Protein AF-A0A950X206-F1 (afdb_monomer)

pLDDT: mean 72.84, std 19.43, range [38.38, 98.0]

Sequence (216 aa):
MTIARSFLVLGSICFLAGCQSAPQMVVVPSLRPSPPVAVTKSPKSNAPFGTVTDVRQSEAVKVYGLNRYVDPADPRMMHERHAVYRVEQQSSWVTRSRSRQGQVLLGPILGLHRPEYTPEPLPGETARELTEAKRGLQDSNKDLRAMRDSQEKLASNVQSLAEQTLDAQRKLTGAVAVLNERLKKLESQSMASPTPSVHTGAATRSDTDVLARSGE

Nearest PDB structures (foldseek):
  7muc-assembly1_AC  TM=6.427E-01  e=9.896E-01  Legionella pneumophila
  6x65-assembly1_BC  TM=6.564E-01  e=1.462E+00  Legionella pneumophila
  7muv-assembly1_BC  TM=3.040E-01  e=7.630E-01  Legionella pneumophila
  7muy-assembly1_JC  TM=3.059E-01  e=1.283E+00  Legionella pneumophila

Secondary structure (DSSP, 8-state):
-----SSSSTTSSS-----------------PPPPP-----------SS--HHHHEEPPEEEEEEEEEEE-SS-TT-EEEEEEEEEEEE--EE--S-SSS------SS--S---GGGSPPPPHHHHHHHHHHHHHHHHHHHHHHHHHHHHHHHHHHHHHHHHHHHHHHHHHHHHHHHHHHHHHHHHHHHHHTS-----------------------

Radius of gyration: 63.25 Å; Cα contacts (8 Å, |Δi|>4): 83; chains: 1; bounding box: 91×55×213 Å

Structure (mmCIF, N/CA/C/O backbone):
data_AF-A0A950X206-F1
#
_entry.id   AF-A0A950X206-F1
#
loop_
_atom_site.group_PDB
_atom_site.id
_atom_site.type_symbol
_atom_site.label_atom_id
_atom_site.label_alt_id
_atom_site.label_comp_id
_atom_site.label_asym_id
_atom_site.label_entity_id
_atom_site.label_seq_id
_atom_site.pdbx_PDB_ins_code
_atom_site.Cartn_x
_atom_site.Cartn_y
_atom_site.Cartn_z
_atom_site.occupancy
_atom_site.B_iso_or_equiv
_atom_site.auth_seq_id
_atom_site.auth_comp_id
_atom_site.auth_asym_id
_atom_site.auth_atom_id
_atom_site.pdbx_PDB_model_num
ATOM 1 N N . MET A 1 1 ? 25.261 -29.315 -132.236 1.00 46.59 1 MET A N 1
ATOM 2 C CA . MET A 1 1 ? 25.577 -29.921 -130.922 1.00 46.59 1 MET A CA 1
ATOM 3 C C . MET A 1 1 ? 25.828 -28.804 -129.921 1.00 46.59 1 MET A C 1
ATOM 5 O O . MET A 1 1 ? 26.860 -28.163 -130.024 1.00 46.59 1 MET A O 1
ATOM 9 N N . THR A 1 2 ? 24.855 -28.507 -129.052 1.00 42.34 2 THR A N 1
ATOM 10 C CA . THR A 1 2 ? 25.000 -27.952 -127.682 1.00 42.34 2 THR A CA 1
ATOM 11 C C . THR A 1 2 ? 23.597 -27.650 -127.143 1.00 42.34 2 THR A C 1
ATOM 13 O O . THR A 1 2 ? 23.076 -26.543 -127.215 1.00 42.34 2 THR A O 1
ATOM 16 N N . ILE A 1 3 ? 22.957 -28.708 -126.649 1.00 55.69 3 ILE A N 1
ATOM 17 C CA . ILE A 1 3 ? 21.813 -28.651 -125.738 1.00 55.69 3 ILE A CA 1
ATOM 18 C C . ILE A 1 3 ? 22.415 -28.356 -124.363 1.00 55.69 3 ILE A C 1
ATOM 20 O O . ILE A 1 3 ? 23.146 -29.211 -123.879 1.00 55.69 3 ILE A O 1
ATOM 24 N N . ALA A 1 4 ? 22.184 -27.172 -123.785 1.00 54.62 4 ALA A N 1
ATOM 25 C CA . ALA A 1 4 ? 22.243 -26.904 -122.332 1.00 54.62 4 ALA A CA 1
ATOM 26 C C . ALA A 1 4 ? 22.268 -25.391 -122.044 1.00 54.62 4 ALA A C 1
ATOM 28 O O . ALA A 1 4 ? 23.289 -24.845 -121.638 1.00 54.62 4 ALA A O 1
ATOM 29 N N . ARG A 1 5 ? 21.150 -24.680 -122.241 1.00 55.31 5 ARG A N 1
ATOM 30 C CA . ARG A 1 5 ? 21.009 -23.282 -121.777 1.00 55.31 5 ARG A CA 1
ATOM 31 C C . ARG A 1 5 ? 19.610 -22.948 -121.235 1.00 55.31 5 ARG A C 1
ATOM 33 O O . ARG A 1 5 ? 19.174 -21.809 -121.324 1.00 55.31 5 ARG A O 1
ATOM 40 N N . SER A 1 6 ? 18.914 -23.922 -120.639 1.00 52.62 6 SER A N 1
ATOM 41 C CA . SER A 1 6 ? 17.538 -23.720 -120.134 1.00 52.62 6 SER A CA 1
ATOM 42 C C . SER A 1 6 ? 17.272 -24.205 -118.702 1.00 52.62 6 SER A C 1
ATOM 44 O O . SER A 1 6 ? 16.116 -24.354 -118.335 1.00 52.62 6 SER A O 1
ATOM 46 N N . PHE A 1 7 ? 18.296 -24.407 -117.862 1.00 53.19 7 PHE A N 1
ATOM 47 C CA . PHE A 1 7 ? 18.101 -24.916 -116.487 1.00 53.19 7 PHE A CA 1
ATOM 48 C C . PHE A 1 7 ? 18.627 -24.023 -115.353 1.00 53.19 7 PHE A C 1
ATOM 50 O O . PHE A 1 7 ? 18.705 -24.469 -114.215 1.00 53.19 7 PHE A O 1
ATOM 57 N N . LEU A 1 8 ? 18.950 -22.752 -115.612 1.00 53.12 8 LEU A N 1
ATOM 58 C CA . LEU A 1 8 ? 19.606 -21.892 -114.614 1.00 53.12 8 LEU A CA 1
ATOM 59 C C . LEU A 1 8 ? 18.865 -20.572 -114.358 1.00 53.12 8 LEU A C 1
ATOM 61 O O . LEU A 1 8 ? 19.478 -19.51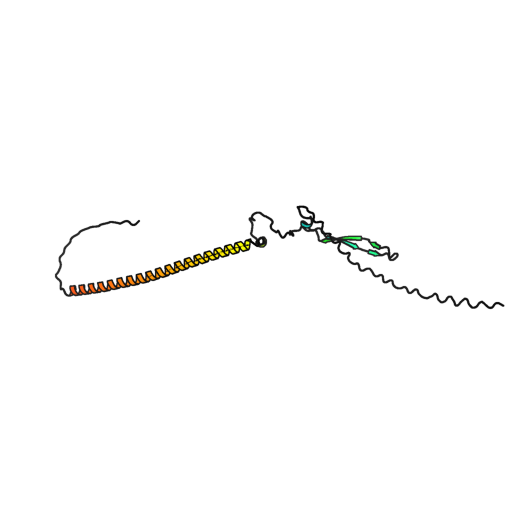7 -114.283 1.00 53.12 8 LEU A O 1
ATOM 65 N N . VAL A 1 9 ? 17.533 -20.618 -114.243 1.00 55.94 9 VAL A N 1
ATOM 66 C CA . VAL A 1 9 ? 16.740 -19.463 -113.759 1.00 55.94 9 VAL A CA 1
ATOM 67 C C . VAL A 1 9 ? 15.710 -19.854 -112.682 1.00 55.94 9 VAL A C 1
ATOM 69 O O . VAL A 1 9 ? 15.241 -19.001 -111.940 1.00 55.94 9 VAL A O 1
ATOM 72 N N . LEU A 1 10 ? 15.426 -21.146 -112.476 1.00 53.78 10 LEU A N 1
ATOM 73 C CA . LEU A 1 10 ? 14.392 -21.607 -111.535 1.00 53.78 10 LEU A CA 1
ATOM 74 C C . LEU A 1 10 ? 14.910 -21.982 -110.127 1.00 53.78 10 LEU A C 1
ATOM 76 O O . LEU A 1 10 ? 14.262 -22.740 -109.416 1.00 53.78 10 LEU A O 1
ATOM 80 N N . GLY A 1 11 ? 16.087 -21.485 -109.728 1.00 53.72 11 GLY A N 1
ATOM 81 C CA . GLY A 1 11 ? 16.700 -21.756 -108.414 1.00 53.72 11 GLY A CA 1
ATOM 82 C C . GLY A 1 11 ? 16.762 -20.555 -107.461 1.00 53.72 11 GLY A C 1
ATOM 83 O O . GLY A 1 11 ? 17.208 -20.702 -106.329 1.00 53.72 11 GLY A O 1
ATOM 84 N N . SER A 1 12 ? 16.332 -19.364 -107.893 1.00 55.12 12 SER A N 1
ATOM 85 C CA . SER A 1 12 ? 16.526 -18.102 -107.151 1.00 55.12 12 SER A CA 1
ATOM 86 C C . SER A 1 12 ? 15.213 -17.459 -106.680 1.00 55.12 12 SER A C 1
ATOM 88 O O . SER A 1 12 ? 15.099 -16.243 -106.594 1.00 55.12 12 SER A O 1
ATOM 90 N N . ILE A 1 13 ? 14.188 -18.270 -106.391 1.00 60.84 13 ILE A N 1
ATOM 91 C CA . ILE A 1 13 ? 12.874 -17.788 -105.908 1.00 60.84 13 ILE A CA 1
ATOM 92 C C . ILE A 1 13 ? 12.581 -18.236 -104.455 1.00 60.84 13 ILE A C 1
ATOM 94 O O . ILE A 1 13 ? 11.592 -17.824 -103.862 1.00 60.84 13 ILE A O 1
ATOM 98 N N . CYS A 1 14 ? 13.477 -18.983 -103.796 1.00 56.91 14 CYS A N 1
ATOM 99 C CA . CYS A 1 14 ? 13.230 -19.519 -102.443 1.00 56.91 14 CYS A CA 1
ATOM 100 C C . CYS A 1 14 ? 13.887 -18.761 -101.267 1.00 56.91 14 CYS A C 1
ATOM 102 O O . CYS A 1 14 ? 13.855 -19.269 -100.151 1.00 56.91 14 CYS A O 1
ATOM 104 N N . PHE A 1 15 ? 14.430 -17.551 -101.456 1.00 53.12 15 PHE A N 1
ATOM 105 C CA . PHE A 1 15 ? 15.052 -16.764 -100.366 1.00 53.12 15 PHE A CA 1
ATOM 106 C C . PHE A 1 15 ? 14.231 -15.553 -99.875 1.00 53.12 15 PHE A C 1
ATOM 108 O O . PHE A 1 15 ? 14.769 -14.669 -99.220 1.00 53.12 15 PHE A O 1
ATOM 115 N N . LEU A 1 16 ? 12.917 -15.515 -100.128 1.00 56.75 16 LEU A N 1
ATOM 116 C CA . LEU A 1 16 ? 12.009 -14.492 -99.573 1.00 56.75 16 LEU A CA 1
ATOM 117 C C . LEU A 1 16 ? 11.135 -15.024 -98.424 1.00 56.75 16 LEU A C 1
ATOM 119 O O . LEU A 1 16 ? 10.008 -14.576 -98.225 1.00 56.75 16 LEU A O 1
ATOM 123 N N . ALA A 1 17 ? 11.650 -15.979 -97.648 1.00 58.19 17 ALA A N 1
ATOM 124 C CA . ALA A 1 17 ? 11.023 -16.412 -96.406 1.00 58.19 17 ALA A CA 1
ATOM 125 C C . ALA A 1 17 ? 11.690 -15.721 -95.204 1.00 58.19 17 ALA A C 1
ATOM 127 O O . ALA A 1 17 ? 12.787 -16.088 -94.798 1.00 58.19 17 ALA A O 1
ATOM 128 N N . GLY A 1 18 ? 10.980 -14.756 -94.613 1.00 50.88 18 GLY A N 1
ATOM 129 C CA . GLY A 1 18 ? 11.049 -14.496 -93.173 1.00 50.88 18 GLY A CA 1
ATOM 130 C C . GLY A 1 18 ? 11.987 -13.389 -92.685 1.00 50.88 18 GLY A C 1
ATOM 131 O O . GLY A 1 18 ? 13.022 -13.667 -92.093 1.00 50.88 18 GLY A O 1
ATOM 132 N N . CYS A 1 19 ? 11.528 -12.138 -92.735 1.00 51.88 19 CYS A N 1
ATOM 133 C CA . CYS A 1 19 ? 11.812 -11.181 -91.659 1.00 51.88 19 CYS A CA 1
ATOM 134 C C . CYS A 1 19 ? 10.508 -10.883 -90.915 1.00 51.88 19 CYS A C 1
ATOM 136 O O . CYS A 1 19 ? 9.942 -9.796 -91.004 1.00 51.88 19 CYS A O 1
ATOM 138 N N . GLN A 1 20 ? 10.005 -11.882 -90.190 1.00 51.03 20 GLN A N 1
ATOM 139 C CA . GLN A 1 20 ? 9.029 -11.640 -89.137 1.00 51.03 20 GLN A CA 1
ATOM 140 C C . GLN A 1 20 ? 9.788 -10.969 -87.990 1.00 51.03 20 GLN A C 1
ATOM 142 O O . GLN A 1 20 ? 10.467 -11.630 -87.209 1.00 51.03 20 GLN A O 1
ATOM 147 N N . SER A 1 21 ? 9.729 -9.638 -87.945 1.00 53.81 21 SER A N 1
ATOM 148 C CA . SER A 1 21 ? 10.193 -8.855 -86.803 1.00 53.81 21 SER A CA 1
ATOM 149 C C . SER A 1 21 ? 9.329 -9.241 -85.605 1.00 53.81 21 SER A C 1
ATOM 151 O O . SER A 1 21 ? 8.195 -8.783 -85.459 1.00 53.81 21 SER A O 1
ATOM 153 N N . ALA A 1 22 ? 9.820 -10.179 -84.800 1.00 59.59 22 ALA A N 1
ATOM 154 C CA . ALA A 1 22 ? 9.223 -10.470 -83.513 1.00 59.59 22 ALA A CA 1
ATOM 155 C C . ALA A 1 22 ? 9.424 -9.222 -82.641 1.00 59.59 22 ALA A C 1
ATOM 157 O O . ALA A 1 22 ? 10.574 -8.809 -82.460 1.00 59.59 22 ALA A O 1
ATOM 158 N N . PRO A 1 23 ? 8.363 -8.603 -82.094 1.00 55.53 23 PRO A N 1
ATOM 159 C CA . PRO A 1 23 ? 8.553 -7.592 -81.072 1.00 55.53 23 PRO A CA 1
ATOM 160 C C . PRO A 1 23 ? 9.275 -8.279 -79.916 1.00 55.53 23 PRO A C 1
ATOM 162 O O . PRO A 1 23 ? 8.724 -9.176 -79.273 1.00 55.53 23 PRO A O 1
ATOM 165 N N . GLN A 1 24 ? 10.531 -7.898 -79.676 1.00 52.62 24 GLN A N 1
ATOM 166 C CA . GLN A 1 24 ? 11.185 -8.223 -78.421 1.00 52.62 24 GLN A CA 1
ATOM 167 C C . GLN A 1 24 ? 10.312 -7.607 -77.334 1.00 52.62 24 GLN A C 1
ATOM 169 O O . GLN A 1 24 ? 10.287 -6.393 -77.140 1.00 52.62 24 GLN A O 1
ATOM 174 N N . MET A 1 25 ? 9.546 -8.460 -76.659 1.00 48.84 25 MET A N 1
ATOM 175 C CA . MET A 1 25 ? 8.915 -8.125 -75.402 1.00 48.84 25 MET A CA 1
ATOM 176 C C . MET A 1 25 ? 10.069 -7.855 -74.437 1.00 48.84 25 MET A C 1
ATOM 178 O O . MET A 1 25 ? 10.623 -8.771 -73.832 1.00 48.84 25 MET A O 1
ATOM 182 N N . VAL A 1 26 ? 10.491 -6.592 -74.366 1.00 53.78 26 VAL A N 1
ATOM 183 C CA . VAL A 1 26 ? 11.376 -6.107 -73.317 1.00 53.78 26 VAL A CA 1
ATOM 184 C C . VAL A 1 26 ? 10.557 -6.225 -72.045 1.00 53.78 26 VAL A C 1
ATOM 186 O O . VAL A 1 26 ? 9.746 -5.364 -71.708 1.00 53.78 26 VAL A O 1
ATOM 189 N N . VAL A 1 27 ? 10.719 -7.361 -71.373 1.00 54.28 27 VAL A N 1
ATOM 190 C CA . VAL A 1 27 ? 10.295 -7.541 -69.995 1.00 54.28 27 VAL A CA 1
ATOM 191 C C . VAL A 1 27 ? 11.092 -6.514 -69.207 1.00 54.28 27 VAL A C 1
ATOM 193 O O . VAL A 1 27 ? 12.251 -6.744 -68.871 1.00 54.28 27 VAL A O 1
ATOM 196 N N . VAL A 1 28 ? 10.492 -5.346 -68.973 1.00 55.41 28 VAL A N 1
ATOM 197 C CA . VAL A 1 28 ? 11.001 -4.378 -68.006 1.00 55.41 28 VAL A CA 1
ATOM 198 C C . VAL A 1 28 ? 11.107 -5.157 -66.700 1.00 55.41 28 VAL A C 1
ATOM 200 O O . VAL A 1 28 ? 10.077 -5.634 -66.211 1.00 55.41 28 VAL A O 1
ATOM 203 N N . PRO A 1 29 ? 12.311 -5.367 -66.141 1.00 54.69 29 PRO A N 1
ATOM 204 C CA . PRO A 1 29 ? 12.422 -6.046 -64.870 1.00 54.69 29 PRO A CA 1
ATOM 205 C C . PRO A 1 29 ? 11.635 -5.205 -63.873 1.00 54.69 29 PRO A C 1
ATOM 207 O O . PRO A 1 29 ? 11.990 -4.053 -63.615 1.00 54.69 29 PRO A O 1
ATOM 210 N N . SER A 1 30 ? 10.541 -5.765 -63.352 1.00 50.72 30 SER A N 1
ATOM 211 C CA . SER A 1 30 ? 9.865 -5.212 -62.187 1.00 50.72 30 SER A CA 1
ATOM 212 C C . SER A 1 30 ? 10.954 -4.957 -61.152 1.00 50.72 30 SER A C 1
ATOM 214 O O . SER A 1 30 ? 11.668 -5.887 -60.761 1.00 50.72 30 SER A O 1
ATOM 216 N N . LEU A 1 31 ? 11.155 -3.681 -60.811 1.00 54.28 31 LEU A N 1
ATOM 217 C CA . LEU A 1 31 ? 12.097 -3.239 -59.796 1.00 54.28 31 LEU A CA 1
ATOM 218 C C . LEU A 1 31 ? 11.689 -3.924 -58.494 1.00 54.28 31 LEU A C 1
ATOM 220 O O . LEU A 1 31 ? 10.868 -3.404 -57.741 1.00 54.28 31 LEU A O 1
ATOM 224 N N . ARG A 1 32 ? 12.249 -5.110 -58.229 1.00 54.47 32 ARG A N 1
ATOM 225 C CA . ARG A 1 32 ? 12.238 -5.662 -56.882 1.00 54.47 32 ARG A CA 1
ATOM 226 C C . ARG A 1 32 ? 12.869 -4.585 -56.007 1.00 54.47 32 ARG A C 1
ATOM 228 O O . ARG A 1 32 ? 13.998 -4.180 -56.306 1.00 54.47 32 ARG A O 1
ATOM 235 N N . PRO A 1 33 ? 12.174 -4.113 -54.960 1.00 54.31 33 PRO A N 1
ATOM 236 C CA . PRO A 1 33 ? 12.823 -3.335 -53.924 1.00 54.31 33 PRO A CA 1
ATOM 237 C C . PRO A 1 33 ? 14.060 -4.125 -53.507 1.00 54.31 33 PRO A C 1
ATOM 239 O O . PRO A 1 33 ? 13.948 -5.328 -53.239 1.00 54.31 33 PRO A O 1
ATOM 242 N N . SER A 1 34 ? 15.238 -3.495 -53.518 1.00 51.50 34 SER A N 1
ATOM 243 C CA . SER A 1 34 ? 16.389 -4.139 -52.900 1.00 51.50 34 SER A CA 1
ATOM 244 C C . SER A 1 34 ? 15.974 -4.506 -51.471 1.00 51.50 34 SER A C 1
ATOM 246 O O . SER A 1 34 ? 15.249 -3.729 -50.829 1.00 51.50 34 SER A O 1
ATOM 248 N N . PRO A 1 35 ? 16.325 -5.711 -50.988 1.00 58.00 35 PRO A N 1
ATOM 249 C CA . PRO A 1 35 ? 16.047 -6.053 -49.605 1.00 58.00 35 PRO A CA 1
ATOM 250 C C . PRO A 1 35 ? 16.618 -4.924 -48.740 1.00 58.00 35 PRO A C 1
ATOM 252 O O . PRO A 1 35 ? 17.719 -4.447 -49.044 1.00 58.00 35 PRO A O 1
ATOM 255 N N . PRO A 1 36 ? 15.873 -4.439 -47.728 1.00 51.78 36 PRO A N 1
ATOM 256 C CA . PRO A 1 36 ? 16.392 -3.406 -46.850 1.00 51.78 36 PRO A CA 1
ATOM 257 C C . PRO A 1 36 ? 17.750 -3.892 -46.365 1.00 51.78 36 PRO A C 1
ATOM 259 O O . PRO A 1 36 ? 17.850 -5.018 -45.871 1.00 51.78 36 PRO A O 1
ATOM 262 N N . VAL A 1 37 ? 18.793 -3.082 -46.577 1.00 52.06 37 VAL A N 1
ATOM 263 C CA . VAL A 1 37 ? 20.092 -3.316 -45.953 1.00 52.06 37 VAL A CA 1
ATOM 264 C C . VAL A 1 37 ? 19.776 -3.447 -44.476 1.00 52.06 37 VAL A C 1
ATOM 266 O O . VAL A 1 37 ? 19.372 -2.479 -43.831 1.00 52.06 37 VAL A O 1
ATOM 269 N N . ALA A 1 38 ? 19.820 -4.683 -43.984 1.00 45.62 38 ALA A N 1
ATOM 270 C CA . ALA A 1 38 ? 19.578 -4.966 -42.595 1.00 45.62 38 ALA A CA 1
ATOM 271 C C . ALA A 1 38 ? 20.657 -4.185 -41.863 1.00 45.62 38 ALA A C 1
ATOM 273 O O . ALA A 1 38 ? 21.837 -4.509 -41.991 1.00 45.62 38 ALA A O 1
ATOM 274 N N . VAL A 1 39 ? 20.253 -3.119 -41.170 1.00 53.53 39 VAL A N 1
ATOM 275 C CA . VAL A 1 39 ? 21.103 -2.430 -40.210 1.00 53.53 39 VAL A CA 1
ATOM 276 C C . VAL A 1 39 ? 21.520 -3.520 -39.240 1.00 53.53 39 VAL A C 1
ATOM 278 O O . VAL A 1 39 ? 20.735 -3.974 -38.404 1.00 53.53 39 VAL A O 1
ATOM 281 N N . THR A 1 40 ? 22.721 -4.051 -39.460 1.00 43.66 40 THR A N 1
ATOM 282 C CA . THR A 1 40 ? 23.312 -5.072 -38.619 1.00 43.66 40 THR A CA 1
ATOM 283 C C . THR A 1 40 ? 23.296 -4.477 -37.234 1.00 43.66 40 THR A C 1
ATOM 285 O O . THR A 1 40 ? 23.903 -3.426 -37.019 1.00 43.66 40 THR A O 1
ATOM 288 N N . LYS A 1 41 ? 22.537 -5.107 -36.329 1.00 49.34 41 LYS A N 1
ATOM 289 C CA . LYS A 1 41 ? 22.566 -4.808 -34.900 1.00 49.34 41 LYS A CA 1
ATOM 290 C C . LYS A 1 41 ? 24.034 -4.620 -34.550 1.00 49.34 41 LYS A C 1
ATOM 292 O O . LYS A 1 41 ? 24.812 -5.560 -34.716 1.00 49.34 41 LYS A O 1
ATOM 297 N N . SER A 1 42 ? 24.403 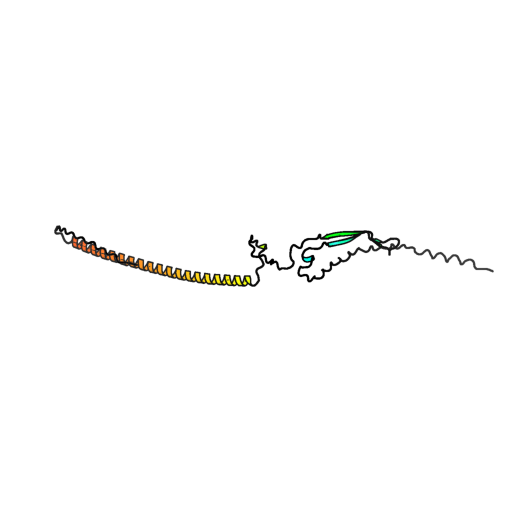-3.392 -34.196 1.00 53.12 42 SER A N 1
ATOM 298 C CA . SER A 1 42 ? 25.776 -3.051 -33.857 1.00 53.12 42 SER A CA 1
ATOM 299 C C . SER A 1 42 ? 26.294 -4.086 -32.859 1.00 53.12 42 SER A C 1
ATOM 301 O O . SER A 1 42 ? 25.511 -4.526 -32.003 1.00 53.12 42 SER A O 1
ATOM 303 N N . PRO A 1 43 ? 27.564 -4.516 -32.968 1.00 51.22 43 PRO A N 1
ATOM 304 C CA . PRO A 1 43 ? 28.133 -5.455 -32.014 1.00 51.22 43 PRO A CA 1
ATOM 305 C C . PRO A 1 43 ? 27.844 -4.930 -30.610 1.00 51.22 43 PRO A C 1
ATOM 307 O O . PRO A 1 43 ? 28.006 -3.735 -30.354 1.00 51.22 43 PRO A O 1
ATOM 310 N N . LYS A 1 44 ? 27.328 -5.804 -29.736 1.00 50.94 44 LYS A N 1
ATOM 311 C CA . LYS A 1 44 ? 27.084 -5.478 -28.329 1.00 50.94 44 LYS A CA 1
ATOM 312 C C . LYS A 1 44 ? 28.420 -5.028 -27.744 1.00 50.94 44 LYS A C 1
ATOM 314 O O . LYS A 1 44 ? 29.273 -5.852 -27.433 1.00 50.94 44 LYS A O 1
ATOM 319 N N . SER A 1 45 ? 28.623 -3.718 -27.701 1.00 50.34 45 SER A N 1
ATOM 320 C CA . SER A 1 45 ? 29.783 -3.107 -27.080 1.00 50.34 45 SER A CA 1
ATOM 321 C C . SER A 1 45 ? 29.685 -3.419 -25.595 1.00 50.34 45 SER A C 1
ATOM 323 O O . SER A 1 45 ? 28.724 -3.005 -24.951 1.00 50.34 45 SER A O 1
ATOM 325 N N . ASN A 1 46 ? 30.660 -4.151 -25.056 1.00 50.38 46 ASN A N 1
ATOM 326 C CA . ASN A 1 46 ? 30.816 -4.385 -23.617 1.00 50.38 46 ASN A CA 1
ATOM 327 C C . ASN A 1 46 ? 31.334 -3.116 -22.909 1.00 50.38 46 ASN A C 1
ATOM 329 O O . ASN A 1 46 ? 32.222 -3.185 -22.063 1.00 50.38 46 ASN A O 1
ATOM 333 N N . ALA A 1 47 ? 30.836 -1.943 -23.297 1.00 54.19 47 ALA A N 1
ATOM 334 C CA . ALA A 1 47 ? 31.089 -0.712 -22.577 1.00 54.19 47 ALA A CA 1
ATOM 335 C C . ALA A 1 47 ? 30.133 -0.654 -21.369 1.00 54.19 47 ALA A C 1
ATOM 337 O O . ALA A 1 47 ? 28.962 -1.013 -21.504 1.00 54.19 47 ALA A O 1
ATOM 338 N N . PRO A 1 48 ? 30.602 -0.212 -20.186 1.00 55.91 48 PRO A N 1
ATOM 339 C CA . PRO A 1 48 ? 29.761 -0.088 -18.989 1.00 55.91 48 PRO A CA 1
ATOM 340 C C . PRO A 1 48 ? 28.635 0.945 -19.161 1.00 55.91 48 PRO A C 1
ATOM 342 O O . PRO A 1 48 ? 27.645 0.926 -18.435 1.00 55.91 48 PRO A O 1
ATOM 345 N N . PHE A 1 49 ? 28.775 1.821 -20.154 1.00 54.47 49 PHE A N 1
ATOM 346 C CA . PHE A 1 49 ? 27.743 2.711 -20.659 1.00 54.47 49 PHE A CA 1
ATOM 347 C C . PHE A 1 49 ? 27.224 2.078 -21.949 1.00 54.47 49 PHE A C 1
ATOM 349 O O . PHE A 1 49 ? 28.036 1.717 -22.798 1.00 54.47 49 PHE A O 1
ATOM 356 N N . GLY A 1 50 ? 25.909 1.878 -22.061 1.00 60.69 50 GLY A N 1
ATOM 357 C CA . GLY A 1 50 ? 25.278 1.149 -23.165 1.00 60.69 50 GLY A CA 1
ATOM 358 C C . GLY A 1 50 ? 25.699 1.604 -24.568 1.00 60.69 50 GLY A C 1
ATOM 359 O O . GLY A 1 50 ? 26.425 2.575 -24.780 1.00 60.69 50 GLY A O 1
ATOM 360 N N . THR A 1 51 ? 25.229 0.881 -25.575 1.00 66.69 51 THR A N 1
ATOM 361 C CA . THR A 1 51 ? 25.515 1.245 -26.967 1.00 66.69 51 THR A CA 1
ATOM 362 C C . THR A 1 51 ? 24.947 2.632 -27.289 1.00 66.69 51 THR A C 1
ATOM 364 O O . THR A 1 51 ? 23.939 3.039 -26.721 1.00 66.69 51 THR A O 1
ATOM 367 N N . VAL A 1 52 ? 25.546 3.378 -28.226 1.00 69.38 52 VAL A N 1
ATOM 368 C CA . VAL A 1 52 ? 25.023 4.702 -28.647 1.00 69.38 52 VAL A CA 1
ATOM 369 C C . VAL A 1 52 ? 23.548 4.612 -29.086 1.00 69.38 52 VAL A C 1
ATOM 371 O O . VAL A 1 52 ? 22.775 5.547 -28.879 1.00 69.38 52 VAL A O 1
ATOM 374 N N . THR A 1 53 ? 23.139 3.447 -29.601 1.00 69.81 53 THR A N 1
ATOM 375 C CA . THR A 1 53 ? 21.754 3.101 -29.950 1.00 69.81 53 THR A CA 1
ATOM 376 C C . THR A 1 53 ? 20.788 3.022 -28.764 1.00 69.81 53 THR A C 1
ATOM 378 O O . THR A 1 53 ? 19.582 3.125 -28.976 1.00 69.81 53 THR A O 1
ATOM 381 N N . ASP A 1 54 ? 21.279 2.858 -27.533 1.00 70.50 54 ASP A N 1
ATOM 382 C CA . ASP A 1 54 ? 20.457 2.877 -26.315 1.00 70.50 54 ASP A CA 1
ATOM 383 C C . ASP A 1 54 ? 20.102 4.305 -25.883 1.00 70.50 54 ASP A C 1
ATOM 385 O O . ASP A 1 54 ? 19.079 4.514 -25.237 1.00 70.50 54 ASP A O 1
ATOM 389 N N . VAL A 1 55 ? 20.923 5.294 -26.254 1.00 76.44 55 VAL A N 1
ATOM 390 C CA . VAL A 1 55 ? 20.716 6.704 -25.890 1.00 76.44 55 VAL A CA 1
ATOM 391 C C . VAL A 1 55 ? 19.944 7.442 -26.986 1.00 76.44 55 VAL A C 1
ATOM 393 O O . VAL A 1 55 ? 19.038 8.230 -26.708 1.00 76.44 55 VAL A O 1
ATOM 396 N N . ARG A 1 56 ? 20.267 7.177 -28.256 1.00 84.06 56 ARG A N 1
ATOM 397 C CA . ARG A 1 56 ? 19.662 7.852 -29.409 1.00 84.06 56 ARG A CA 1
ATOM 398 C C . ARG A 1 56 ? 19.357 6.853 -30.516 1.00 84.06 56 ARG A C 1
ATOM 400 O O . ARG A 1 56 ? 20.210 6.066 -30.915 1.00 84.06 56 ARG A O 1
ATOM 407 N N . GLN A 1 57 ? 18.151 6.941 -31.066 1.00 84.25 57 GLN A N 1
ATOM 408 C CA . GLN A 1 57 ? 17.802 6.260 -32.305 1.00 84.25 57 GLN A CA 1
ATOM 409 C C . GLN A 1 57 ? 18.539 6.942 -33.459 1.00 84.25 57 GLN A C 1
ATOM 411 O O . GLN A 1 57 ? 18.400 8.153 -33.666 1.00 84.25 57 GLN A O 1
ATOM 416 N N . SER A 1 58 ? 19.346 6.172 -34.187 1.00 84.06 58 SER A N 1
ATOM 417 C CA . SER A 1 58 ? 20.030 6.649 -35.385 1.00 84.06 58 SER A CA 1
ATOM 418 C C . SER A 1 58 ? 19.025 6.989 -36.482 1.00 84.06 58 SER A C 1
ATOM 420 O O . SER A 1 58 ? 17.953 6.393 -36.570 1.00 84.06 58 SER A O 1
ATOM 422 N N . GLU A 1 59 ? 19.397 7.931 -37.337 1.00 88.19 59 GLU A N 1
ATOM 423 C CA . GLU A 1 59 ? 18.627 8.267 -38.527 1.00 88.19 59 GLU A CA 1
ATOM 424 C C . GLU A 1 59 ? 18.612 7.095 -39.519 1.00 88.19 59 GLU A C 1
ATOM 426 O O . GLU A 1 59 ? 19.641 6.453 -39.744 1.00 88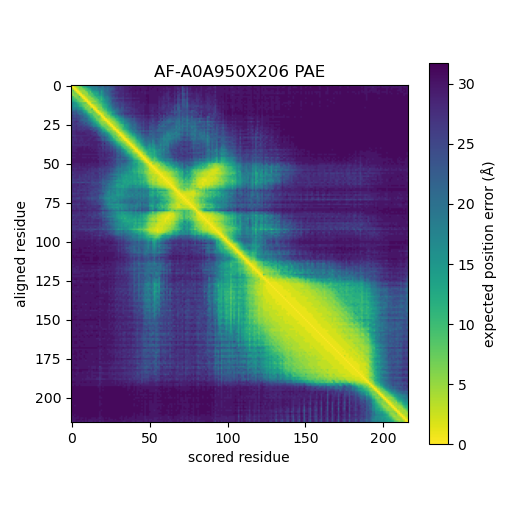.19 59 GLU A O 1
ATOM 431 N N . ALA A 1 60 ? 17.452 6.816 -40.117 1.00 88.00 60 ALA A N 1
ATOM 432 C CA . ALA A 1 60 ? 17.335 5.837 -41.193 1.00 88.00 60 ALA A CA 1
ATOM 433 C C . ALA A 1 60 ? 17.333 6.567 -42.541 1.00 88.00 60 ALA A C 1
ATOM 435 O O . ALA A 1 60 ? 16.335 7.186 -42.923 1.00 88.00 60 ALA A O 1
ATOM 436 N N . VAL A 1 61 ? 18.456 6.492 -43.258 1.00 90.50 61 VAL A N 1
ATOM 437 C CA . VAL A 1 61 ? 18.618 7.069 -44.599 1.00 90.50 61 VAL A CA 1
ATOM 438 C C . VAL A 1 61 ? 18.508 5.961 -45.636 1.00 90.50 61 VAL A C 1
ATOM 440 O O . VAL A 1 61 ? 19.245 4.975 -45.583 1.00 90.50 61 VAL A O 1
ATOM 443 N N . LYS A 1 62 ? 17.607 6.132 -46.604 1.00 90.19 62 LYS A N 1
ATOM 444 C CA . LYS A 1 62 ? 17.435 5.203 -47.720 1.00 90.19 62 LYS A CA 1
ATOM 445 C C . LYS A 1 62 ? 17.865 5.839 -49.030 1.00 90.19 62 LYS A C 1
ATOM 447 O O . LYS A 1 62 ? 17.610 7.015 -49.283 1.00 90.19 62 LYS A O 1
ATOM 452 N N . VAL A 1 63 ? 18.513 5.034 -49.865 1.00 88.25 63 VAL A N 1
ATOM 453 C CA . VAL A 1 63 ? 19.014 5.451 -51.174 1.00 88.25 63 VAL A CA 1
ATOM 454 C C . VAL A 1 63 ? 18.053 4.977 -52.253 1.00 88.25 63 VAL A C 1
ATOM 456 O O . VAL A 1 63 ? 17.777 3.784 -52.374 1.00 88.25 63 VAL A O 1
ATOM 459 N N . TYR A 1 64 ? 17.557 5.918 -53.044 1.00 84.19 64 TYR A N 1
ATOM 460 C CA . TYR A 1 64 ? 16.686 5.677 -54.183 1.00 84.19 64 TYR A CA 1
ATOM 461 C C . TYR A 1 64 ? 17.461 5.959 -55.470 1.00 84.19 64 TYR A C 1
ATOM 463 O O . TYR A 1 64 ? 17.791 7.105 -55.762 1.00 84.19 64 TYR A O 1
ATOM 471 N N . GLY A 1 65 ? 17.766 4.916 -56.243 1.00 82.25 65 GLY A N 1
ATOM 472 C CA . GLY A 1 65 ? 18.337 5.074 -57.581 1.00 82.25 65 GLY A CA 1
ATOM 473 C C . GLY A 1 65 ? 17.251 5.498 -58.566 1.00 82.25 65 GLY A C 1
ATOM 474 O O . GLY A 1 65 ? 16.332 4.725 -58.836 1.00 82.25 65 GLY A O 1
ATOM 475 N N . LEU A 1 66 ? 17.342 6.718 -59.092 1.00 79.12 66 LEU A N 1
ATOM 476 C CA . LEU A 1 66 ? 16.437 7.229 -60.117 1.00 79.12 66 LEU A CA 1
ATOM 477 C C . LEU A 1 66 ? 17.055 7.059 -61.505 1.00 79.12 66 LEU A C 1
ATOM 479 O O . LEU A 1 66 ? 18.266 7.195 -61.689 1.00 79.12 66 LEU A O 1
ATOM 483 N N . ASN A 1 67 ? 16.193 6.822 -62.495 1.00 72.62 67 ASN A N 1
ATOM 484 C CA . ASN A 1 67 ? 16.556 6.763 -63.911 1.00 72.62 67 ASN A CA 1
ATOM 485 C C . ASN A 1 67 ? 17.592 5.676 -64.234 1.00 72.62 67 ASN A C 1
ATOM 487 O O . ASN A 1 67 ? 18.637 5.963 -64.818 1.00 72.62 67 ASN A O 1
ATOM 491 N N . ARG A 1 68 ? 17.291 4.419 -63.874 1.00 74.50 68 ARG A N 1
ATOM 492 C CA . ARG A 1 68 ? 17.981 3.264 -64.466 1.00 74.50 68 ARG A CA 1
ATOM 493 C C . ARG A 1 68 ? 17.552 3.169 -65.923 1.00 74.50 68 ARG A C 1
ATOM 495 O O . ARG A 1 68 ? 16.408 2.821 -66.207 1.00 74.50 68 ARG A O 1
ATOM 502 N N . TYR A 1 69 ? 18.459 3.518 -66.819 1.00 79.44 69 TYR A N 1
ATOM 503 C CA . TYR A 1 69 ? 18.230 3.470 -68.252 1.00 79.44 69 TYR A CA 1
ATOM 504 C C . TYR A 1 69 ? 19.130 2.401 -68.858 1.00 79.44 69 TYR A C 1
ATOM 506 O O . TYR A 1 69 ? 20.347 2.447 -68.697 1.00 79.44 69 TYR A O 1
ATOM 514 N N . VAL A 1 70 ? 18.532 1.422 -69.528 1.00 80.56 70 VAL A N 1
ATOM 515 C CA . VAL A 1 70 ? 19.276 0.457 -70.342 1.00 80.56 70 VAL A CA 1
ATOM 516 C C . VAL A 1 70 ? 19.378 1.047 -71.737 1.00 80.56 70 VAL A C 1
ATOM 518 O O . VAL A 1 70 ? 18.366 1.495 -72.277 1.00 80.56 70 VAL A O 1
ATOM 521 N N . ASP A 1 71 ? 20.587 1.093 -72.289 1.00 85.25 71 ASP A N 1
ATOM 522 C CA . ASP A 1 71 ? 20.788 1.625 -73.630 1.00 85.25 71 ASP A CA 1
ATOM 523 C C . ASP A 1 71 ? 20.070 0.726 -74.660 1.00 85.25 71 ASP A C 1
ATOM 525 O O . ASP A 1 71 ? 20.326 -0.479 -74.701 1.00 85.25 71 ASP A O 1
ATOM 529 N N . PRO A 1 72 ? 19.156 1.257 -75.491 1.00 83.44 72 PRO A N 1
ATOM 530 C CA . PRO A 1 72 ? 18.513 0.485 -76.546 1.00 83.44 72 PRO A CA 1
ATOM 531 C C . PRO A 1 72 ? 19.501 0.015 -77.623 1.00 83.44 72 PRO A C 1
ATOM 533 O O . PRO A 1 72 ? 19.190 -0.944 -78.326 1.00 83.44 72 PRO A O 1
ATOM 536 N N . ALA A 1 73 ? 20.667 0.659 -77.764 1.00 88.25 73 ALA A N 1
ATOM 537 C CA . ALA A 1 73 ? 21.714 0.232 -78.691 1.00 88.25 73 ALA A CA 1
ATOM 538 C C . ALA A 1 73 ? 22.595 -0.896 -78.121 1.00 88.25 73 ALA A C 1
ATOM 540 O O . ALA A 1 73 ? 23.083 -1.728 -78.886 1.00 88.25 73 ALA A O 1
ATOM 541 N N . ASP A 1 74 ? 22.763 -0.961 -76.797 1.00 86.69 74 ASP A N 1
ATOM 542 C CA . ASP A 1 74 ? 23.470 -2.045 -76.109 1.00 86.69 74 ASP A CA 1
ATOM 543 C C . ASP A 1 74 ? 22.733 -2.458 -74.820 1.00 86.69 74 ASP A C 1
ATOM 545 O O . ASP A 1 74 ? 22.919 -1.845 -73.764 1.00 86.69 74 ASP A O 1
ATOM 549 N N . PRO A 1 75 ? 21.956 -3.559 -74.854 1.00 82.50 75 PRO A N 1
ATOM 550 C CA . PRO A 1 75 ? 21.220 -4.057 -73.692 1.00 82.50 75 PRO A CA 1
ATOM 551 C C . PRO A 1 75 ? 22.104 -4.470 -72.507 1.00 82.50 75 PRO A C 1
ATOM 553 O O . PRO A 1 75 ? 21.590 -4.736 -71.419 1.00 82.50 75 PRO A O 1
ATOM 556 N N . ARG A 1 76 ? 23.424 -4.585 -72.707 1.00 83.81 76 ARG A N 1
ATOM 557 C CA . ARG A 1 76 ? 24.393 -4.906 -71.651 1.00 83.81 76 ARG A CA 1
ATOM 558 C C . ARG A 1 76 ? 24.891 -3.659 -70.926 1.00 83.81 76 ARG A C 1
ATOM 560 O O . ARG A 1 76 ? 25.477 -3.789 -69.852 1.00 83.81 76 ARG A O 1
ATOM 567 N N . MET A 1 77 ? 24.642 -2.472 -71.477 1.00 76.25 77 MET A N 1
ATOM 568 C CA . MET A 1 77 ? 25.032 -1.199 -70.893 1.00 76.25 77 MET A CA 1
ATOM 569 C C . MET A 1 77 ? 23.861 -0.582 -70.120 1.00 76.25 77 MET A C 1
ATOM 571 O O . MET A 1 77 ? 22.816 -0.235 -70.675 1.00 76.25 77 MET A O 1
ATOM 575 N N . MET A 1 78 ? 24.045 -0.427 -68.808 1.00 78.69 78 MET A N 1
ATOM 576 C CA . MET A 1 78 ? 23.088 0.234 -67.924 1.00 78.69 78 MET A CA 1
ATOM 577 C C . MET A 1 78 ? 23.660 1.560 -67.434 1.00 78.69 78 MET A C 1
ATOM 579 O O . MET A 1 78 ? 24.721 1.606 -66.820 1.00 78.69 78 MET A O 1
ATOM 583 N N . HIS A 1 79 ? 22.917 2.633 -67.669 1.00 79.62 79 HIS A N 1
ATOM 584 C CA . HIS A 1 79 ? 23.200 3.957 -67.149 1.00 79.62 79 HIS A CA 1
ATOM 585 C C . HIS A 1 79 ? 22.390 4.168 -65.869 1.00 79.62 79 HIS A C 1
ATOM 587 O O . HIS A 1 79 ? 21.157 4.197 -65.888 1.00 79.62 79 HIS A O 1
ATOM 593 N N . GLU A 1 80 ? 23.080 4.335 -64.748 1.00 73.56 80 GLU A N 1
ATOM 594 C CA . GLU A 1 80 ? 22.490 4.746 -63.477 1.00 73.56 80 GLU A CA 1
ATOM 595 C C . GLU A 1 80 ? 22.890 6.193 -63.207 1.00 73.56 80 GLU A C 1
ATOM 597 O O . GLU A 1 80 ? 24.061 6.496 -62.996 1.00 73.56 80 GLU A O 1
ATOM 602 N N . ARG A 1 81 ? 21.930 7.121 -63.327 1.00 65.62 81 ARG A N 1
ATOM 603 C CA . ARG A 1 81 ? 22.288 8.545 -63.377 1.00 65.62 81 ARG A CA 1
ATOM 604 C C . ARG A 1 81 ? 22.216 9.265 -62.037 1.00 65.62 81 ARG A C 1
ATOM 606 O O . ARG A 1 81 ? 23.005 10.183 -61.869 1.00 65.62 81 ARG A O 1
ATOM 613 N N . HIS A 1 82 ? 21.349 8.903 -61.085 1.00 74.06 82 HIS A N 1
ATOM 614 C CA . HIS A 1 82 ? 21.271 9.665 -59.827 1.00 74.06 82 HIS A CA 1
ATOM 615 C C . HIS A 1 82 ? 20.809 8.821 -58.632 1.00 74.06 82 HIS A C 1
ATOM 617 O O . HIS A 1 82 ? 19.761 8.178 -58.685 1.00 74.06 82 HIS A O 1
ATOM 623 N N . ALA A 1 83 ? 21.558 8.883 -57.530 1.00 82.69 83 ALA A N 1
ATOM 624 C CA . ALA A 1 83 ? 21.139 8.376 -56.228 1.00 82.69 83 ALA A CA 1
ATOM 625 C C . ALA A 1 83 ? 20.525 9.519 -55.405 1.00 82.69 83 ALA A C 1
ATOM 627 O O . ALA A 1 83 ? 21.166 10.545 -55.186 1.00 82.69 83 ALA A O 1
ATOM 628 N N . VAL A 1 84 ? 19.286 9.347 -54.945 1.00 85.56 84 VAL A N 1
ATOM 629 C CA . VAL A 1 84 ? 18.614 10.274 -54.028 1.00 85.56 84 VAL A CA 1
ATOM 630 C C . VAL A 1 84 ? 18.619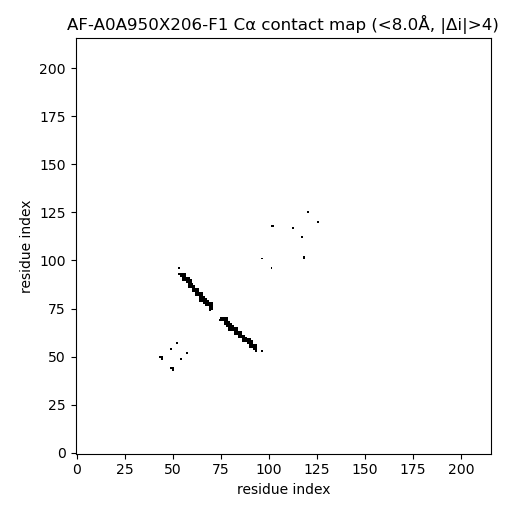 9.675 -52.632 1.00 85.56 84 VAL A C 1
ATOM 632 O O . VAL A 1 84 ? 18.030 8.621 -52.391 1.00 85.56 84 VAL A O 1
ATOM 635 N N . TYR A 1 85 ? 19.268 10.364 -51.701 1.00 87.69 85 TYR A N 1
ATOM 636 C CA . TYR A 1 85 ? 19.247 10.022 -50.285 1.00 87.69 85 TYR A CA 1
ATOM 637 C C . TYR A 1 85 ? 18.011 10.655 -49.651 1.00 87.69 85 TYR A C 1
ATOM 639 O O . TYR A 1 85 ? 17.850 11.874 -49.683 1.00 87.69 85 TYR A O 1
ATOM 647 N N . ARG A 1 86 ? 17.123 9.836 -49.085 1.00 90.50 86 ARG A N 1
ATOM 648 C CA . ARG A 1 86 ? 15.951 10.307 -48.344 1.00 90.50 86 ARG A CA 1
ATOM 649 C C . ARG A 1 86 ? 16.001 9.797 -46.916 1.00 90.50 86 ARG A C 1
ATOM 651 O O . ARG A 1 86 ? 16.164 8.604 -46.673 1.00 90.50 86 ARG A O 1
ATOM 658 N N . VAL A 1 87 ? 15.787 10.716 -45.990 1.00 90.44 87 VAL A N 1
ATOM 659 C CA . VAL A 1 87 ? 15.590 10.419 -44.575 1.00 90.44 87 VAL A CA 1
ATOM 660 C C . VAL A 1 87 ? 14.187 9.847 -44.391 1.00 90.44 87 VAL A C 1
ATOM 662 O O . VAL A 1 87 ? 13.200 10.541 -44.638 1.00 90.44 87 VAL A O 1
ATOM 665 N N . GLU A 1 88 ? 14.082 8.575 -44.011 1.00 89.56 88 GLU A N 1
ATOM 666 C CA . GLU A 1 88 ? 12.793 7.926 -43.725 1.00 89.56 88 GLU A CA 1
ATOM 667 C C . GLU A 1 88 ? 12.408 8.063 -42.254 1.00 89.56 88 GLU A C 1
ATOM 669 O O . GLU A 1 88 ? 11.234 8.236 -41.934 1.00 89.56 88 GLU A O 1
ATOM 674 N N . GLN A 1 89 ? 13.400 8.035 -41.365 1.00 86.94 89 GLN A N 1
ATOM 675 C CA . GLN A 1 89 ? 13.203 8.203 -39.933 1.00 86.94 89 GLN A CA 1
ATOM 676 C C . GLN A 1 89 ? 14.237 9.181 -39.390 1.00 86.94 89 GLN A C 1
ATOM 678 O O . GLN A 1 89 ? 15.438 8.931 -39.484 1.00 86.94 89 GLN A O 1
ATOM 683 N N . GLN A 1 90 ? 13.761 10.283 -38.809 1.00 87.19 90 GLN A N 1
ATOM 684 C CA . GLN A 1 90 ? 14.620 11.244 -38.127 1.00 87.19 90 GLN A CA 1
ATOM 685 C C . GLN A 1 90 ? 15.190 10.644 -36.844 1.00 87.19 90 GLN A C 1
ATOM 687 O O . GLN A 1 90 ? 14.543 9.850 -36.157 1.00 87.19 90 GLN A O 1
ATOM 692 N N . SER A 1 91 ? 16.400 11.066 -36.495 1.00 87.62 91 SER A N 1
ATOM 693 C CA . SER A 1 91 ? 17.000 10.676 -35.227 1.00 87.62 91 SER A CA 1
ATOM 694 C C . SER A 1 91 ? 16.187 11.218 -34.049 1.00 87.62 91 SER A C 1
ATOM 696 O O . SER A 1 91 ? 15.811 12.392 -34.054 1.00 87.62 91 SER A O 1
ATOM 698 N N . SER A 1 92 ? 15.990 10.409 -33.013 1.00 83.94 92 SER A N 1
ATOM 699 C CA . SER A 1 92 ? 15.295 10.827 -31.793 1.00 83.94 92 SER A CA 1
ATOM 700 C C . SER A 1 92 ? 15.995 10.286 -30.551 1.00 83.94 92 SER A C 1
ATOM 702 O O . SER A 1 92 ? 16.651 9.244 -30.597 1.00 83.94 92 SER A O 1
ATOM 704 N N . TRP A 1 93 ? 15.897 11.009 -29.437 1.00 84.88 93 TRP A N 1
ATOM 705 C CA . TRP A 1 93 ? 16.398 10.524 -28.152 1.00 84.88 93 TRP A CA 1
ATOM 706 C C . TRP A 1 93 ? 15.499 9.404 -27.629 1.00 84.88 93 TRP A C 1
ATOM 708 O O . TRP A 1 93 ? 14.272 9.519 -27.651 1.00 84.88 93 TRP A O 1
ATOM 718 N N . VAL A 1 94 ? 16.106 8.321 -27.142 1.00 78.44 94 VAL A N 1
ATOM 719 C CA . VAL A 1 94 ? 15.372 7.224 -26.509 1.00 78.44 94 VAL A CA 1
ATOM 720 C C . VAL A 1 94 ? 14.935 7.698 -25.122 1.00 78.44 94 VAL A C 1
ATOM 722 O O . VAL A 1 94 ? 15.718 7.724 -24.181 1.00 78.44 94 VAL A O 1
ATOM 725 N N . THR A 1 95 ? 13.671 8.096 -24.983 1.00 75.12 95 THR A N 1
ATOM 726 C CA . THR A 1 95 ? 13.110 8.588 -23.708 1.00 75.12 95 THR A CA 1
ATOM 727 C C . THR A 1 95 ? 12.706 7.473 -22.747 1.00 75.12 95 THR A C 1
ATOM 729 O O . THR A 1 95 ? 12.393 7.736 -21.590 1.00 75.12 95 THR A O 1
ATOM 732 N N . ARG A 1 96 ? 12.694 6.219 -23.210 1.00 67.31 96 ARG A N 1
ATOM 733 C CA . ARG A 1 96 ? 12.312 5.049 -22.415 1.00 67.31 96 ARG A CA 1
ATOM 734 C C . ARG A 1 96 ? 13.443 4.033 -22.439 1.00 67.31 96 ARG A C 1
ATOM 736 O O . ARG A 1 96 ? 13.692 3.426 -23.478 1.00 67.31 96 ARG A O 1
ATOM 743 N N . SER A 1 97 ? 14.105 3.835 -21.298 1.00 62.78 97 SE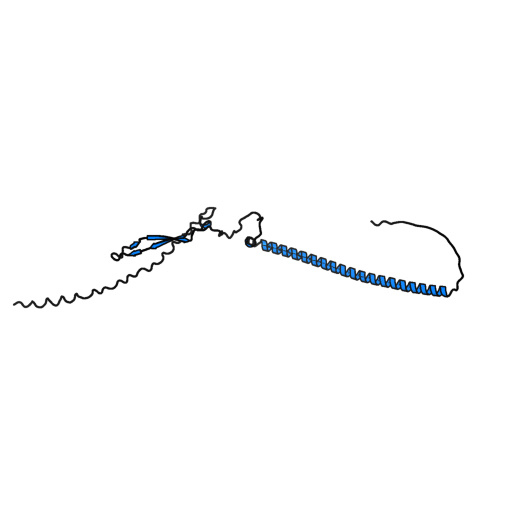R A N 1
ATOM 744 C CA . SER A 1 97 ? 15.063 2.737 -21.147 1.00 62.78 97 SER A CA 1
ATOM 745 C C . SER A 1 97 ? 14.355 1.407 -21.409 1.00 62.78 97 SER A C 1
ATOM 747 O O . SER A 1 97 ? 13.260 1.157 -20.906 1.00 62.78 97 SER A O 1
ATOM 749 N N . ARG A 1 98 ? 14.981 0.536 -22.207 1.00 58.75 98 ARG A N 1
ATOM 750 C CA . ARG A 1 98 ? 14.487 -0.826 -22.451 1.00 58.75 98 ARG A CA 1
ATOM 751 C C . ARG A 1 98 ? 14.654 -1.721 -21.223 1.00 58.75 98 ARG A C 1
ATOM 753 O O . ARG A 1 98 ? 14.010 -2.771 -21.150 1.00 58.75 98 ARG A O 1
ATOM 760 N N . SER A 1 99 ? 15.499 -1.337 -20.263 1.00 57.75 99 SER A N 1
ATOM 761 C CA . SER A 1 99 ? 15.532 -2.044 -18.993 1.00 57.75 99 SER A CA 1
ATOM 762 C C . SER A 1 99 ? 14.204 -1.782 -18.280 1.00 57.75 99 SER A C 1
ATOM 764 O O . SER A 1 99 ? 13.864 -0.656 -17.938 1.00 57.75 99 SER A O 1
ATOM 766 N N . ARG A 1 100 ? 13.454 -2.853 -17.996 1.00 52.81 100 ARG A N 1
ATOM 767 C CA . ARG A 1 100 ? 12.329 -2.850 -17.039 1.00 52.81 100 ARG A CA 1
ATOM 768 C C . ARG A 1 100 ? 12.752 -2.445 -15.616 1.00 52.81 100 ARG A C 1
ATOM 770 O O . ARG A 1 100 ? 11.966 -2.526 -14.685 1.00 52.81 100 ARG A O 1
ATOM 777 N N . GLN A 1 101 ? 13.995 -2.014 -15.439 1.00 51.62 101 GLN A N 1
ATOM 778 C CA . GLN A 1 101 ? 14.524 -1.430 -14.226 1.00 51.62 101 GLN A CA 1
ATOM 779 C C . GLN A 1 101 ? 14.204 0.066 -14.272 1.00 51.62 101 GLN A C 1
ATOM 781 O O . GLN A 1 101 ? 15.085 0.910 -14.385 1.00 51.62 101 GLN A O 1
ATOM 786 N N . GLY A 1 102 ? 12.910 0.387 -14.180 1.00 51.56 102 GLY A N 1
ATOM 787 C CA . GLY A 1 102 ? 12.420 1.738 -13.893 1.00 51.56 102 GLY A CA 1
ATOM 788 C C . GLY A 1 102 ? 12.771 2.209 -12.478 1.00 51.56 102 GLY A C 1
ATOM 789 O O . GLY A 1 102 ? 12.270 3.231 -12.028 1.00 51.56 102 GLY A O 1
ATOM 790 N N . GLN A 1 103 ? 13.630 1.481 -11.766 1.00 54.31 103 GLN A N 1
ATOM 791 C CA . GLN A 1 103 ? 14.168 1.897 -10.489 1.00 54.31 103 GLN A CA 1
ATOM 792 C C . GLN A 1 103 ? 15.407 2.746 -10.753 1.00 54.31 103 GLN A C 1
ATOM 794 O O . GLN A 1 103 ? 16.547 2.333 -10.548 1.00 54.31 103 GLN A O 1
ATOM 799 N N . VAL A 1 104 ? 15.177 3.969 -11.233 1.00 57.28 104 VAL A N 1
ATOM 800 C CA . VAL A 1 104 ? 16.126 5.026 -10.910 1.00 57.28 104 VAL A CA 1
ATOM 801 C C . VAL A 1 104 ? 16.088 5.098 -9.387 1.00 57.28 104 VAL A C 1
ATOM 803 O O . VAL A 1 104 ? 15.046 5.421 -8.819 1.00 57.28 104 VAL A O 1
ATOM 806 N N . LEU A 1 105 ? 17.190 4.725 -8.731 1.00 57.62 105 LEU A N 1
ATOM 807 C CA . LEU A 1 105 ? 17.427 4.954 -7.305 1.00 57.62 105 LEU A CA 1
ATOM 808 C C . LEU A 1 105 ? 17.539 6.467 -7.079 1.00 57.62 105 LEU A C 1
ATOM 810 O O . LEU A 1 105 ? 18.593 6.998 -6.739 1.00 57.62 105 LEU A O 1
ATOM 814 N N . LEU A 1 106 ? 16.456 7.191 -7.341 1.00 59.28 106 LEU A N 1
ATOM 815 C CA . LEU A 1 106 ? 16.253 8.484 -6.736 1.00 59.28 106 LEU A CA 1
ATOM 816 C C . LEU A 1 106 ? 16.179 8.182 -5.241 1.00 59.28 106 LEU A C 1
ATOM 818 O O . LEU A 1 106 ? 15.460 7.270 -4.821 1.00 59.28 106 LEU A O 1
ATOM 822 N N . GLY A 1 107 ? 16.958 8.910 -4.442 1.00 61.59 107 GLY A N 1
ATOM 823 C CA . GLY A 1 107 ? 16.739 8.943 -2.999 1.00 61.59 107 GLY A CA 1
ATOM 824 C C . GLY A 1 107 ? 15.267 9.254 -2.685 1.00 61.59 107 GLY A C 1
ATOM 825 O O . GLY A 1 107 ? 14.512 9.586 -3.602 1.00 61.59 107 GLY A O 1
ATOM 826 N N . PRO A 1 108 ? 14.837 9.143 -1.416 1.00 62.03 108 PRO A N 1
ATOM 827 C CA . PRO A 1 108 ? 13.434 9.296 -1.034 1.00 62.03 108 PRO A CA 1
ATOM 828 C C . PRO A 1 108 ? 12.794 10.474 -1.773 1.00 62.03 108 PRO A C 1
ATOM 830 O O . PRO A 1 108 ? 13.242 11.614 -1.638 1.00 62.03 108 PRO A O 1
ATOM 833 N N . ILE A 1 109 ? 11.824 10.172 -2.643 1.00 57.59 109 ILE A N 1
ATOM 834 C CA . ILE A 1 109 ? 11.235 11.160 -3.546 1.00 57.59 109 ILE A CA 1
ATOM 835 C C . ILE A 1 109 ? 10.377 12.082 -2.683 1.00 57.59 109 ILE A C 1
ATOM 837 O O . ILE A 1 109 ? 9.218 11.799 -2.398 1.00 57.59 109 ILE A O 1
ATOM 841 N N . LEU A 1 110 ? 10.964 13.189 -2.234 1.00 55.09 110 LEU A N 1
ATOM 842 C CA . LEU A 1 110 ? 10.252 14.283 -1.586 1.00 55.09 110 LEU A CA 1
ATOM 843 C C . LEU A 1 110 ? 9.520 15.081 -2.682 1.00 55.09 110 LEU A C 1
ATOM 845 O O . LEU A 1 110 ? 10.010 16.106 -3.146 1.00 55.09 110 LEU A O 1
ATOM 849 N N . GLY A 1 111 ? 8.383 14.582 -3.175 1.00 58.34 111 GLY A N 1
ATOM 850 C CA . GLY A 1 111 ? 7.604 15.238 -4.233 1.00 58.34 111 GLY A CA 1
ATOM 851 C C . GLY A 1 111 ? 6.181 14.693 -4.378 1.00 58.34 111 GLY A C 1
ATOM 852 O O . GLY A 1 111 ? 5.848 13.675 -3.778 1.00 58.34 111 GLY A O 1
ATOM 853 N N . LEU A 1 112 ? 5.332 15.383 -5.163 1.00 56.62 112 LEU A N 1
ATOM 854 C CA . LEU A 1 112 ? 3.938 14.980 -5.421 1.00 56.62 112 LEU A CA 1
ATOM 855 C C . LEU A 1 112 ? 3.883 13.516 -5.887 1.00 56.62 112 LEU A C 1
ATOM 857 O O . LEU A 1 112 ? 4.263 13.209 -7.019 1.00 56.62 112 LEU A O 1
ATOM 861 N N . HIS A 1 113 ? 3.371 12.640 -5.021 1.00 57.06 113 HIS A N 1
ATOM 862 C CA . HIS A 1 113 ? 3.100 11.240 -5.324 1.00 57.06 113 HIS A CA 1
ATOM 863 C C . HIS A 1 113 ? 2.066 11.148 -6.447 1.00 57.06 113 HIS A C 1
ATOM 865 O O . HIS A 1 113 ? 0.860 11.258 -6.234 1.00 57.06 113 HIS A O 1
ATOM 871 N N . ARG A 1 114 ? 2.558 10.970 -7.668 1.00 66.38 114 ARG A N 1
ATOM 872 C CA . ARG A 1 114 ? 1.753 10.617 -8.830 1.00 66.38 114 ARG A CA 1
ATOM 873 C C . ARG A 1 114 ? 1.720 9.089 -8.936 1.00 66.38 114 ARG A C 1
ATOM 875 O O . ARG A 1 114 ? 2.800 8.488 -8.938 1.00 66.38 114 ARG A O 1
ATOM 882 N N . PRO A 1 115 ? 0.534 8.454 -8.994 1.00 64.56 115 PRO A N 1
ATOM 883 C CA . PRO A 1 115 ? 0.413 6.997 -8.947 1.00 64.56 115 PRO A CA 1
ATOM 884 C C . PRO A 1 115 ? 1.130 6.310 -10.115 1.00 64.56 115 PRO A C 1
ATOM 886 O O . PRO A 1 115 ? 1.542 5.161 -9.979 1.00 64.56 115 PRO A O 1
ATOM 889 N N . GLU A 1 116 ? 1.357 7.021 -11.222 1.00 67.88 116 GLU A N 1
ATOM 890 C CA . GLU A 1 116 ? 2.034 6.515 -12.418 1.00 67.88 116 GLU A CA 1
ATOM 891 C C . GLU A 1 116 ? 3.540 6.268 -12.224 1.00 67.88 116 GLU A C 1
ATOM 893 O O . GLU A 1 116 ? 4.140 5.550 -13.021 1.00 67.88 116 GLU A O 1
ATOM 898 N N . TYR A 1 117 ? 4.155 6.851 -11.187 1.00 61.88 117 TYR A N 1
ATOM 899 C CA . TYR A 1 117 ? 5.574 6.652 -10.856 1.00 61.88 117 TYR A CA 1
ATOM 900 C C . TYR A 1 117 ? 5.783 5.736 -9.649 1.00 61.88 117 TYR A C 1
ATOM 902 O O . TYR A 1 117 ? 6.912 5.591 -9.180 1.00 61.88 117 TYR A O 1
ATOM 910 N N . THR A 1 118 ? 4.716 5.124 -9.133 1.00 69.69 118 THR A N 1
ATOM 911 C CA . THR A 1 118 ? 4.847 4.137 -8.060 1.00 69.69 118 THR A CA 1
ATOM 912 C C . THR A 1 118 ? 5.530 2.901 -8.642 1.00 69.69 118 THR A C 1
ATOM 914 O O . THR A 1 118 ? 5.024 2.357 -9.629 1.00 69.69 118 THR A O 1
ATOM 917 N N . PRO A 1 119 ? 6.678 2.460 -8.099 1.00 69.44 119 PRO A N 1
ATOM 918 C CA . PRO A 1 119 ? 7.279 1.216 -8.554 1.00 69.44 119 PRO A CA 1
ATOM 919 C C . PRO A 1 119 ? 6.276 0.075 -8.357 1.00 69.44 119 PRO A C 1
ATOM 921 O O . PRO A 1 119 ? 5.530 0.060 -7.376 1.00 69.44 119 PRO A O 1
ATOM 924 N N . GLU A 1 120 ? 6.246 -0.869 -9.301 1.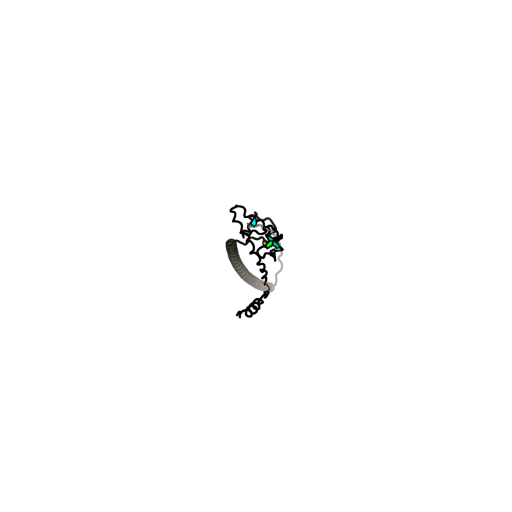00 75.88 120 GLU A N 1
ATOM 925 C CA . GLU A 1 120 ? 5.474 -2.099 -9.127 1.00 75.88 120 GLU A CA 1
ATOM 926 C C . GLU A 1 120 ? 5.957 -2.781 -7.837 1.00 75.88 120 GLU A C 1
ATOM 928 O O . GLU A 1 120 ? 7.172 -2.956 -7.675 1.00 75.88 120 GLU A O 1
ATOM 933 N N . PRO A 1 121 ? 5.050 -3.107 -6.899 1.00 72.75 121 PRO A N 1
ATOM 934 C CA . PRO A 1 121 ? 5.449 -3.639 -5.608 1.00 72.75 121 PRO A CA 1
ATOM 935 C C . PRO A 1 121 ? 6.185 -4.960 -5.808 1.00 72.75 121 PRO A C 1
ATOM 937 O O . PRO A 1 121 ? 5.782 -5.806 -6.614 1.00 72.75 121 PRO A O 1
ATOM 940 N N . LEU A 1 122 ? 7.282 -5.147 -5.074 1.00 82.25 122 LEU A N 1
ATOM 941 C CA . LEU A 1 122 ? 8.065 -6.368 -5.202 1.00 82.25 122 LEU A CA 1
ATOM 942 C C . LEU A 1 122 ? 7.206 -7.571 -4.756 1.00 82.25 122 LEU A C 1
ATOM 944 O O . LEU A 1 122 ? 6.444 -7.460 -3.789 1.00 82.25 122 LEU A O 1
ATOM 948 N N . PRO A 1 123 ? 7.345 -8.758 -5.382 1.00 75.25 123 PRO A N 1
ATOM 949 C CA . PRO A 1 123 ? 6.507 -9.923 -5.069 1.00 75.25 123 PRO A CA 1
ATOM 950 C C . PRO A 1 123 ? 6.502 -10.347 -3.587 1.00 75.25 123 PRO A C 1
ATOM 952 O O . PRO A 1 123 ? 5.560 -10.994 -3.141 1.00 75.25 123 PRO A O 1
ATOM 955 N N . GLY A 1 124 ? 7.536 -9.994 -2.813 1.00 81.00 124 GLY A N 1
ATOM 956 C CA . GLY A 1 124 ? 7.623 -10.282 -1.375 1.00 81.00 124 GLY A CA 1
ATOM 957 C C . GLY A 1 124 ? 7.048 -9.200 -0.453 1.00 81.00 124 GLY A C 1
ATOM 958 O O . GLY A 1 124 ? 6.678 -9.509 0.679 1.00 81.00 124 GLY A O 1
ATOM 959 N N . GLU A 1 125 ? 6.949 -7.951 -0.914 1.00 82.69 125 GLU A N 1
ATOM 960 C CA . GLU A 1 125 ? 6.436 -6.833 -0.107 1.00 82.69 125 GLU A CA 1
ATOM 961 C C . GLU A 1 125 ? 4.929 -6.971 0.100 1.00 82.69 125 GLU A C 1
ATOM 963 O O . GLU A 1 125 ? 4.453 -6.916 1.231 1.00 82.69 125 GLU A O 1
ATOM 968 N N . THR A 1 126 ? 4.196 -7.305 -0.965 1.00 87.12 126 THR A N 1
ATOM 969 C CA . THR A 1 126 ? 2.741 -7.524 -0.907 1.00 87.12 126 THR A CA 1
ATOM 970 C C . THR A 1 126 ? 2.359 -8.655 0.046 1.00 87.12 126 THR A C 1
ATOM 972 O O . THR A 1 126 ? 1.424 -8.526 0.836 1.00 87.12 126 THR A O 1
ATOM 975 N N . ALA A 1 127 ? 3.104 -9.765 0.024 1.00 88.25 127 ALA A N 1
ATOM 976 C CA . ALA A 1 127 ? 2.877 -10.885 0.928 1.00 88.25 127 ALA A CA 1
ATOM 977 C C . ALA A 1 127 ? 3.114 -10.478 2.390 1.00 88.25 127 ALA A C 1
ATOM 979 O O . ALA A 1 127 ? 2.328 -10.842 3.267 1.00 88.25 127 ALA A O 1
ATOM 980 N N . ARG A 1 128 ? 4.163 -9.689 2.658 1.00 90.44 128 ARG A N 1
ATOM 981 C CA . ARG A 1 128 ? 4.452 -9.167 3.997 1.00 90.44 128 ARG A CA 1
ATOM 982 C C . ARG A 1 128 ? 3.337 -8.240 4.480 1.00 90.44 128 ARG A C 1
ATOM 984 O O . ARG A 1 128 ? 2.797 -8.489 5.558 1.00 90.44 128 ARG A O 1
ATOM 991 N N . GLU A 1 129 ? 2.951 -7.250 3.682 1.00 91.31 129 GLU A N 1
ATOM 992 C CA . GLU A 1 129 ? 1.868 -6.316 4.014 1.00 91.31 129 GLU A CA 1
ATOM 993 C C . GLU A 1 129 ? 0.549 -7.048 4.272 1.00 91.31 129 GLU A C 1
ATOM 995 O O . GLU A 1 129 ? -0.145 -6.771 5.249 1.00 91.31 129 GLU A O 1
ATOM 1000 N N . LEU A 1 130 ? 0.233 -8.063 3.464 1.00 94.50 130 LEU A N 1
ATOM 1001 C CA . LEU A 1 130 ? -0.968 -8.871 3.649 1.00 94.50 130 LEU A CA 1
ATOM 1002 C C . LEU A 1 130 ? -0.937 -9.656 4.969 1.00 94.50 130 LEU A C 1
ATOM 1004 O O . LEU A 1 130 ? -1.956 -9.758 5.657 1.00 94.50 130 LEU A O 1
ATOM 1008 N N . THR A 1 131 ? 0.219 -10.203 5.358 1.00 94.62 131 THR A N 1
ATOM 1009 C CA . THR A 1 131 ? 0.352 -10.877 6.661 1.00 94.62 131 THR A CA 1
ATOM 1010 C C . THR A 1 131 ? 0.245 -9.911 7.836 1.00 94.62 131 THR A C 1
ATOM 1012 O O . THR A 1 131 ? -0.348 -10.265 8.855 1.00 94.62 131 THR A O 1
ATOM 1015 N N . GLU A 1 132 ? 0.773 -8.698 7.698 1.00 96.12 132 GLU A N 1
ATOM 1016 C CA . GLU A 1 132 ? 0.702 -7.650 8.714 1.00 96.12 132 GLU A CA 1
ATOM 1017 C C . GLU A 1 132 ? -0.735 -7.150 8.891 1.00 96.12 132 GLU A C 1
ATOM 1019 O O . GLU A 1 132 ? -1.261 -7.174 10.005 1.00 96.12 132 GLU A O 1
ATOM 1024 N N . ALA A 1 133 ? -1.427 -6.854 7.788 1.00 96.12 133 ALA A N 1
ATOM 1025 C CA . ALA A 1 133 ? -2.843 -6.501 7.788 1.00 96.12 133 ALA A CA 1
ATOM 1026 C C . ALA A 1 133 ? -3.707 -7.610 8.409 1.00 96.12 133 ALA A C 1
ATOM 1028 O O . ALA A 1 133 ? -4.594 -7.343 9.222 1.00 96.12 133 ALA A O 1
ATOM 1029 N N . LYS A 1 134 ? -3.420 -8.880 8.089 1.00 97.62 134 LYS A N 1
ATOM 1030 C CA . LYS A 1 134 ? -4.131 -10.025 8.672 1.00 97.62 134 LYS A CA 1
ATOM 1031 C C . LYS A 1 134 ? -3.940 -10.114 10.187 1.00 97.62 134 LYS A C 1
ATOM 1033 O O . LYS A 1 134 ? -4.907 -10.403 10.888 1.00 97.62 134 LYS A O 1
ATOM 1038 N N . ARG A 1 135 ? -2.727 -9.874 10.696 1.00 97.19 135 ARG A N 1
ATOM 1039 C CA . ARG A 1 135 ? -2.455 -9.860 12.144 1.00 97.19 135 ARG A CA 1
ATOM 1040 C C . ARG A 1 135 ? -3.188 -8.710 12.832 1.00 97.19 135 ARG A C 1
ATOM 1042 O O . ARG A 1 135 ? -3.905 -8.962 13.794 1.00 97.19 135 ARG A O 1
ATOM 1049 N N . GLY A 1 136 ? -3.120 -7.500 12.274 1.00 98.00 136 GLY A N 1
ATOM 1050 C CA . GLY A 1 136 ? -3.837 -6.339 12.813 1.00 98.00 136 GLY A CA 1
ATOM 1051 C C . GLY A 1 136 ? -5.353 -6.554 12.896 1.00 98.00 136 GLY A C 1
ATOM 1052 O O . GLY A 1 136 ? -5.977 -6.233 13.908 1.00 98.00 136 GLY A O 1
ATOM 1053 N N . LEU A 1 137 ? -5.946 -7.184 11.876 1.00 97.94 137 LEU A N 1
ATOM 1054 C CA . LEU A 1 137 ? -7.363 -7.563 11.884 1.00 97.94 137 LEU A CA 1
ATOM 1055 C C . LEU A 1 137 ? -7.690 -8.618 12.944 1.00 97.94 137 LEU A C 1
ATOM 1057 O O . LEU A 1 137 ? -8.746 -8.552 13.574 1.00 97.94 137 LEU A O 1
ATOM 1061 N N . GLN A 1 138 ? -6.813 -9.604 13.141 1.00 97.88 138 GLN A N 1
ATOM 1062 C CA . GLN A 1 138 ? -7.005 -10.627 14.167 1.00 97.88 138 GLN A CA 1
ATOM 1063 C C . GLN A 1 138 ? -6.974 -10.031 15.572 1.00 97.88 138 GLN A C 1
ATOM 1065 O O . GLN A 1 138 ? -7.820 -10.390 16.388 1.00 97.88 138 GLN A O 1
ATOM 1070 N N . ASP A 1 139 ? -6.042 -9.123 15.841 1.00 98.00 139 ASP A N 1
ATOM 1071 C CA . ASP A 1 139 ? -5.927 -8.478 17.147 1.00 98.00 139 ASP A CA 1
ATOM 1072 C C . ASP A 1 139 ? -7.106 -7.533 17.399 1.00 98.00 139 ASP A C 1
ATOM 1074 O O . ASP A 1 139 ? -7.779 -7.665 18.418 1.00 98.00 139 ASP A O 1
ATOM 1078 N N . SER A 1 140 ? -7.499 -6.739 16.398 1.00 97.19 140 SER A N 1
ATOM 1079 C CA . SER A 1 140 ? -8.715 -5.912 16.473 1.00 97.19 140 SER A CA 1
ATOM 1080 C C . SER A 1 140 ? -9.974 -6.744 16.759 1.00 97.19 140 SER A C 1
ATOM 1082 O O . SER A 1 140 ? -10.850 -6.329 17.513 1.00 97.19 140 SER A O 1
ATOM 1084 N N . ASN A 1 141 ? -10.086 -7.949 16.189 1.00 97.75 141 ASN A N 1
ATOM 1085 C CA . ASN A 1 141 ? -11.224 -8.835 16.450 1.00 97.75 141 ASN A CA 1
ATOM 1086 C C . ASN A 1 141 ? -11.216 -9.379 17.889 1.00 97.75 141 ASN A C 1
ATOM 1088 O O . ASN A 1 141 ? -12.279 -9.512 18.494 1.00 97.75 141 ASN A O 1
ATOM 1092 N N . LYS A 1 142 ? -10.040 -9.673 18.459 1.00 97.81 142 LYS A N 1
ATOM 1093 C CA . LYS A 1 142 ? -9.924 -10.074 19.871 1.00 97.81 142 LYS A CA 1
ATOM 1094 C C . LYS A 1 142 ? -10.346 -8.937 20.796 1.00 97.81 142 LYS A C 1
ATOM 1096 O O . LYS A 1 142 ? -11.129 -9.179 21.711 1.00 97.8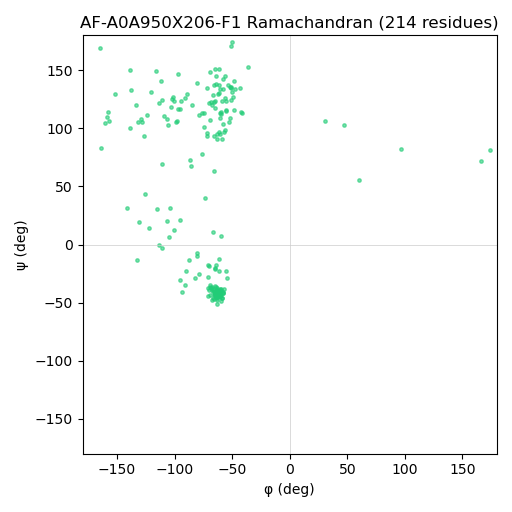1 142 LYS A O 1
ATOM 1101 N N . ASP A 1 143 ? -9.901 -7.717 20.514 1.00 97.81 143 ASP A N 1
ATOM 1102 C CA . ASP A 1 143 ? -10.239 -6.542 21.319 1.00 97.81 143 ASP A CA 1
ATOM 1103 C C . ASP A 1 143 ? -11.744 -6.259 21.290 1.00 97.81 143 ASP A C 1
ATOM 1105 O O . ASP A 1 143 ? -12.362 -6.046 22.333 1.00 97.81 143 ASP A O 1
ATOM 1109 N N . LEU A 1 144 ? -12.371 -6.359 20.113 1.00 97.81 144 LEU A N 1
ATOM 1110 C CA . LEU A 1 144 ? -13.823 -6.222 19.974 1.00 97.81 144 LEU A CA 1
ATOM 1111 C C . LEU A 1 144 ? -14.593 -7.276 20.778 1.00 97.81 144 LEU A C 1
ATOM 1113 O O . LEU A 1 144 ? -15.632 -6.963 21.358 1.00 97.81 144 LEU A O 1
ATOM 1117 N N . ARG A 1 145 ? -14.097 -8.517 20.838 1.00 97.50 145 ARG A N 1
ATOM 1118 C CA . ARG A 1 145 ? -14.705 -9.567 21.672 1.00 97.50 145 ARG A CA 1
ATOM 1119 C C . ARG A 1 145 ? -14.559 -9.247 23.155 1.00 97.50 145 ARG A C 1
ATOM 1121 O O . ARG A 1 145 ? -15.553 -9.284 23.868 1.00 97.50 145 ARG A O 1
ATOM 1128 N N . ALA A 1 146 ? -13.370 -8.842 23.597 1.00 97.75 146 ALA A N 1
ATOM 1129 C CA . ALA A 1 146 ? -13.139 -8.463 24.989 1.00 97.75 146 ALA A CA 1
ATOM 1130 C C . ALA A 1 146 ? -14.015 -7.272 25.425 1.00 97.75 146 ALA A C 1
ATOM 1132 O O . ALA A 1 146 ? -14.551 -7.266 26.534 1.00 97.75 146 ALA A O 1
ATOM 1133 N N . MET A 1 147 ? -14.210 -6.282 24.545 1.00 97.69 147 MET A N 1
ATOM 1134 C CA . MET A 1 147 ? -15.136 -5.170 24.785 1.00 97.69 147 MET A CA 1
ATOM 1135 C C . MET A 1 147 ? -16.597 -5.621 24.831 1.00 97.69 147 MET A C 1
ATOM 1137 O O . MET A 1 147 ? -17.369 -5.117 25.641 1.00 97.69 147 MET A O 1
ATOM 1141 N N . ARG A 1 148 ? -16.998 -6.575 23.989 1.00 97.75 148 ARG A N 1
ATOM 1142 C CA . ARG A 1 148 ? -18.354 -7.130 24.028 1.00 97.75 148 ARG A CA 1
ATOM 1143 C C . ARG A 1 148 ? -18.619 -7.864 25.343 1.00 97.75 148 ARG A C 1
ATOM 1145 O O . ARG A 1 148 ? -19.652 -7.633 25.962 1.00 97.75 148 ARG A O 1
ATOM 1152 N N . ASP A 1 149 ? -17.663 -8.667 25.801 1.00 97.88 149 ASP A N 1
ATOM 1153 C CA . ASP A 1 149 ? -17.767 -9.397 27.067 1.00 97.88 149 ASP A CA 1
ATOM 1154 C C . ASP A 1 149 ? -17.832 -8.435 28.267 1.00 97.88 149 ASP A C 1
ATOM 1156 O O . ASP A 1 149 ? -18.542 -8.684 29.243 1.00 97.88 149 ASP A O 1
ATOM 1160 N N . SER A 1 150 ? -17.101 -7.314 28.220 1.00 97.19 150 SER A N 1
ATOM 1161 C CA . SER A 1 150 ? -17.170 -6.293 29.272 1.00 97.19 150 SER A CA 1
ATOM 1162 C C . SER A 1 150 ? -18.492 -5.522 29.249 1.00 97.19 150 SER A C 1
ATOM 1164 O O . SER A 1 150 ? -19.047 -5.251 30.315 1.00 97.19 150 SER A O 1
ATOM 1166 N N . GLN A 1 151 ? -19.039 -5.233 28.064 1.00 97.50 151 GLN A N 1
ATOM 1167 C CA . GLN A 1 151 ? -20.374 -4.649 27.912 1.00 97.50 151 GLN A CA 1
ATOM 1168 C C . GLN A 1 151 ? -21.465 -5.578 28.447 1.00 97.50 151 GLN A C 1
ATOM 1170 O O . GLN A 1 151 ? -22.368 -5.109 29.133 1.00 97.50 151 GLN A O 1
ATOM 1175 N N . GLU A 1 152 ? -21.370 -6.883 28.190 1.00 97.94 152 GLU A N 1
ATOM 1176 C CA . GLU A 1 152 ? -22.321 -7.872 28.704 1.00 97.94 152 GLU A CA 1
ATOM 1177 C C . GLU A 1 152 ? -22.281 -7.949 30.235 1.00 97.94 152 GLU A C 1
ATOM 1179 O O . GLU A 1 152 ? -23.325 -7.875 30.883 1.00 97.94 152 GLU A O 1
ATOM 1184 N N . LYS A 1 153 ? -21.081 -7.976 30.832 1.00 97.56 153 LYS A N 1
ATOM 1185 C CA . LYS A 1 153 ? -20.913 -7.912 32.295 1.00 97.56 153 LYS A CA 1
ATOM 1186 C C . LYS A 1 153 ? -21.458 -6.617 32.890 1.00 97.56 153 LYS A C 1
ATOM 1188 O O . LYS A 1 153 ? -22.059 -6.626 33.963 1.00 97.56 153 LYS A O 1
ATOM 1193 N N . LEU A 1 154 ? -21.242 -5.486 32.220 1.00 97.81 154 LEU A N 1
ATOM 1194 C CA . LEU A 1 154 ? -21.782 -4.212 32.679 1.00 97.81 154 LEU A CA 1
ATOM 1195 C C . LEU A 1 154 ? -23.313 -4.220 32.605 1.00 97.81 154 LEU A C 1
ATOM 1197 O O . LEU A 1 154 ? -23.960 -3.813 33.566 1.00 97.81 154 LEU A O 1
ATOM 1201 N N . ALA A 1 155 ? -23.890 -4.740 31.521 1.00 97.38 155 ALA A N 1
ATOM 1202 C CA . ALA A 1 155 ? -25.334 -4.876 31.369 1.00 97.38 155 ALA A CA 1
ATOM 1203 C C . ALA A 1 155 ? -25.942 -5.778 32.456 1.00 97.38 155 ALA A C 1
ATOM 1205 O O . ALA A 1 155 ? -26.927 -5.386 33.083 1.00 97.38 155 ALA A O 1
ATOM 1206 N N . SER A 1 156 ? -25.323 -6.928 32.756 1.00 97.62 156 SER A N 1
ATOM 1207 C CA . SER A 1 156 ? -25.787 -7.815 33.830 1.00 97.62 156 SER A CA 1
ATOM 1208 C C . SER A 1 156 ? -25.677 -7.163 35.209 1.00 97.62 156 SER A C 1
ATOM 1210 O O . SER A 1 156 ? -26.593 -7.269 36.022 1.00 97.62 156 SER A O 1
ATOM 1212 N N . ASN A 1 157 ? -24.584 -6.440 35.473 1.00 97.88 157 ASN A N 1
ATOM 1213 C CA . ASN A 1 157 ? -24.398 -5.729 36.737 1.00 97.88 157 ASN A CA 1
ATOM 1214 C C . ASN A 1 157 ? -25.456 -4.634 36.914 1.00 97.88 157 ASN A C 1
ATOM 1216 O O . ASN A 1 157 ? -26.069 -4.547 37.977 1.00 97.88 157 ASN A O 1
ATOM 1220 N N . VAL A 1 158 ? -25.724 -3.844 35.870 1.00 97.50 158 VAL A N 1
ATOM 1221 C CA . VAL A 1 158 ? -26.770 -2.809 35.874 1.00 97.50 158 VAL A CA 1
ATOM 1222 C C . VAL A 1 158 ? -28.151 -3.422 36.107 1.00 97.50 158 VAL A C 1
ATOM 1224 O O . VAL A 1 158 ? -28.917 -2.894 36.910 1.00 97.50 158 VAL A O 1
ATOM 1227 N N . GLN A 1 159 ? -28.458 -4.553 35.468 1.00 97.25 159 GLN A N 1
ATOM 1228 C CA . GLN A 1 159 ? -29.724 -5.255 35.672 1.00 97.25 159 GLN A CA 1
ATOM 1229 C C . GLN A 1 159 ? -29.873 -5.752 37.117 1.00 97.25 159 GLN A C 1
ATOM 1231 O O . GLN A 1 159 ? -30.900 -5.504 37.746 1.00 97.25 159 GLN A O 1
ATOM 1236 N N . SER A 1 160 ? -28.829 -6.366 37.682 1.00 97.19 160 SER A N 1
ATOM 1237 C CA . SER A 1 160 ? -28.846 -6.817 39.081 1.00 97.19 160 SER A CA 1
ATOM 1238 C C . SER A 1 160 ? -28.977 -5.654 40.072 1.00 97.19 160 SER A C 1
ATOM 1240 O O . SER A 1 160 ? -29.687 -5.756 41.072 1.00 97.19 160 SER A O 1
ATOM 1242 N N . LEU A 1 161 ? -28.342 -4.514 39.780 1.00 97.94 161 LEU A N 1
ATOM 1243 C CA . LEU A 1 161 ? -28.459 -3.309 40.593 1.00 97.94 161 LEU A CA 1
ATOM 1244 C C . LEU A 1 161 ? -29.885 -2.751 40.529 1.00 97.94 161 LEU A C 1
ATOM 1246 O O . LEU A 1 161 ? -30.439 -2.374 41.558 1.00 97.94 161 LEU A O 1
ATOM 1250 N N . ALA A 1 162 ? -30.510 -2.748 39.349 1.00 97.31 162 ALA A N 1
ATOM 1251 C CA . ALA A 1 162 ? -31.902 -2.341 39.193 1.00 97.31 162 ALA A CA 1
ATOM 1252 C C . ALA A 1 162 ? -32.843 -3.212 40.048 1.00 97.31 162 ALA A C 1
ATOM 1254 O O . ALA A 1 162 ? -33.666 -2.673 40.789 1.00 97.31 162 ALA A O 1
ATOM 1255 N N . GLU A 1 163 ? -32.674 -4.537 40.035 1.00 97.38 163 GLU A N 1
ATOM 1256 C CA . GLU A 1 163 ? -33.433 -5.459 40.895 1.00 97.38 163 GLU A CA 1
ATOM 1257 C C . GLU A 1 163 ? -33.236 -5.150 42.388 1.00 97.38 163 GLU A C 1
ATOM 1259 O O . GLU A 1 163 ? -34.214 -5.003 43.126 1.00 97.38 163 GLU A O 1
ATOM 1264 N N . GLN A 1 164 ? 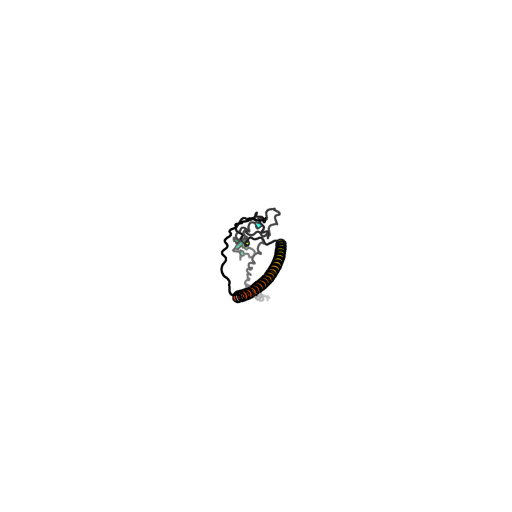-31.990 -4.931 42.824 1.00 97.25 164 GLN A N 1
ATOM 1265 C CA . GLN A 1 164 ? -31.690 -4.541 44.207 1.00 97.25 164 GLN A CA 1
ATOM 1266 C C . GLN A 1 164 ? -32.359 -3.217 44.599 1.00 97.25 164 GLN A C 1
ATOM 1268 O O . GLN A 1 164 ? -32.874 -3.094 45.713 1.00 97.25 164 GLN A O 1
ATOM 1273 N N . THR A 1 165 ? -32.390 -2.228 43.699 1.00 96.62 165 THR A N 1
ATOM 1274 C CA . THR A 1 165 ? -33.058 -0.947 43.972 1.00 96.62 165 THR A CA 1
ATOM 1275 C C . THR A 1 165 ? -34.570 -1.103 44.090 1.00 96.62 165 THR A C 1
ATOM 1277 O O . THR A 1 165 ? -35.167 -0.502 44.981 1.00 96.62 165 THR A O 1
ATOM 1280 N N . LEU A 1 166 ? -35.195 -1.949 43.265 1.00 97.69 166 LEU A N 1
ATOM 1281 C CA . LEU A 1 166 ? -36.628 -2.236 43.359 1.00 97.69 166 LEU A CA 1
ATOM 1282 C C . LEU A 1 166 ? -36.973 -2.936 44.675 1.00 97.69 166 LEU A C 1
ATOM 1284 O O . LEU A 1 166 ? -37.949 -2.570 45.332 1.00 97.69 166 LEU A O 1
ATOM 1288 N N . ASP A 1 167 ? -36.160 -3.897 45.104 1.00 96.62 167 ASP A N 1
ATOM 1289 C CA . ASP A 1 167 ? -36.372 -4.584 46.376 1.00 96.62 167 ASP A CA 1
ATOM 1290 C C . ASP A 1 167 ? -36.130 -3.672 47.582 1.00 96.62 167 ASP A C 1
ATOM 1292 O O . ASP A 1 167 ? -36.879 -3.730 48.562 1.00 96.62 167 ASP A O 1
ATOM 1296 N N . ALA A 1 168 ? -35.138 -2.780 47.513 1.00 96.62 168 ALA A N 1
ATOM 1297 C CA . ALA A 1 168 ? -34.938 -1.744 48.522 1.00 96.62 168 ALA A CA 1
ATOM 1298 C C . ALA A 1 168 ? -36.156 -0.807 48.610 1.00 96.62 168 ALA A C 1
ATOM 1300 O O . ALA A 1 168 ? -36.661 -0.559 49.706 1.00 96.62 168 ALA A O 1
ATOM 1301 N N . GLN A 1 169 ? -36.692 -0.360 47.470 1.00 96.69 169 GLN A N 1
ATOM 1302 C CA . GLN A 1 169 ? -37.907 0.462 47.404 1.00 96.69 169 GLN A CA 1
ATOM 1303 C C . GLN A 1 169 ? -39.129 -0.263 47.994 1.00 96.69 169 GLN A C 1
ATOM 1305 O O . GLN A 1 169 ? -39.889 0.321 48.771 1.00 96.69 169 GLN A O 1
ATOM 1310 N N . ARG A 1 170 ? -39.307 -1.559 47.707 1.00 96.81 170 ARG A N 1
ATOM 1311 C CA . ARG A 1 170 ? -40.378 -2.385 48.301 1.00 96.81 170 ARG A CA 1
ATOM 1312 C C . ARG A 1 170 ? -40.250 -2.509 49.820 1.00 96.81 170 ARG A C 1
ATOM 1314 O O . ARG A 1 170 ? -41.241 -2.389 50.534 1.00 96.81 170 ARG A O 1
ATOM 1321 N N . LYS A 1 171 ? -39.036 -2.717 50.339 1.00 96.75 171 LYS A N 1
ATOM 1322 C CA . LYS A 1 171 ? -38.790 -2.780 51.791 1.00 96.75 171 LYS A CA 1
ATOM 1323 C C . LYS A 1 171 ? -39.085 -1.445 52.472 1.00 96.75 171 LYS A C 1
ATOM 1325 O O . LYS A 1 171 ? -39.734 -1.431 53.515 1.00 96.75 171 LYS A O 1
ATOM 1330 N N . LEU A 1 172 ? -38.650 -0.335 51.872 1.00 96.75 172 LEU A N 1
ATOM 1331 C CA . LEU A 1 172 ? -38.910 1.011 52.388 1.00 96.75 172 LEU A CA 1
ATOM 1332 C C . LEU A 1 172 ? -40.408 1.332 52.397 1.00 96.75 172 LEU A C 1
ATOM 1334 O O . LEU A 1 172 ? -40.931 1.758 53.422 1.00 96.75 172 LEU A O 1
ATOM 1338 N N . THR A 1 173 ? -41.122 1.064 51.304 1.00 96.81 173 THR A N 1
ATOM 1339 C CA . THR A 1 173 ? -42.581 1.270 51.241 1.00 96.81 173 THR A CA 1
ATOM 1340 C C . THR A 1 173 ? -43.339 0.385 52.231 1.00 96.81 173 THR A C 1
ATOM 1342 O O . THR A 1 173 ? -44.251 0.869 52.900 1.00 96.81 173 THR A O 1
ATOM 1345 N N . GLY A 1 174 ? -42.923 -0.873 52.410 1.00 97.19 174 GLY A N 1
ATOM 1346 C CA . GLY A 1 174 ? -43.464 -1.755 53.447 1.00 97.19 174 GLY A CA 1
ATOM 1347 C C . GLY A 1 174 ? -43.235 -1.217 54.864 1.00 97.19 174 GLY A C 1
ATOM 1348 O O . GLY A 1 174 ? -44.162 -1.193 55.672 1.00 97.19 174 GLY A O 1
ATOM 1349 N N . ALA A 1 175 ? -42.031 -0.720 55.162 1.00 96.88 175 ALA A N 1
ATOM 1350 C CA . ALA A 1 175 ? -41.722 -0.105 56.452 1.00 96.88 175 ALA A CA 1
ATOM 1351 C C . ALA A 1 175 ? -42.556 1.163 56.701 1.00 96.88 175 ALA A C 1
ATOM 1353 O O . ALA A 1 175 ? -43.108 1.324 57.789 1.00 96.88 175 ALA A O 1
ATOM 1354 N N . VAL A 1 176 ? -42.711 2.024 55.689 1.00 97.50 176 VAL A N 1
ATOM 1355 C CA . VAL A 1 176 ? -43.571 3.217 55.758 1.00 97.50 176 VAL A CA 1
ATOM 1356 C C . VAL A 1 176 ? -45.029 2.828 56.017 1.00 97.50 176 VAL A C 1
ATOM 1358 O O . VAL A 1 176 ? -45.668 3.425 56.878 1.00 97.50 176 VAL A O 1
ATOM 1361 N N . ALA A 1 177 ? -45.550 1.791 55.353 1.00 96.81 177 ALA A N 1
ATOM 1362 C CA . ALA A 1 177 ? -46.909 1.304 55.592 1.00 96.81 177 ALA A CA 1
ATOM 1363 C C . ALA A 1 177 ? -47.104 0.802 57.037 1.00 96.81 177 ALA A C 1
ATOM 1365 O O . ALA A 1 177 ? -48.080 1.163 57.692 1.00 96.81 177 ALA A O 1
ATOM 1366 N N . VAL A 1 178 ? -46.150 0.030 57.572 1.00 97.19 178 VAL A N 1
ATOM 1367 C CA . VAL A 1 178 ? -46.190 -0.449 58.968 1.00 97.19 178 VAL A CA 1
ATOM 1368 C C . VAL A 1 178 ? -46.113 0.709 59.967 1.00 97.19 178 VAL A C 1
ATOM 1370 O O . VAL A 1 178 ? -46.817 0.695 60.979 1.00 97.19 178 VAL A O 1
ATOM 1373 N N . LEU A 1 179 ? -45.268 1.710 59.707 1.00 96.25 179 LEU A N 1
ATOM 1374 C CA . LEU A 1 179 ? -45.163 2.900 60.553 1.00 96.25 179 LEU A CA 1
ATOM 1375 C C . LEU A 1 179 ? -46.454 3.724 60.529 1.00 96.25 179 LEU A C 1
ATOM 1377 O O . LEU A 1 179 ? -46.919 4.124 61.593 1.00 96.25 179 LEU A O 1
ATOM 1381 N N . ASN A 1 180 ? -47.075 3.900 59.362 1.00 96.50 180 ASN A N 1
ATOM 1382 C CA . ASN A 1 180 ? -48.368 4.576 59.241 1.00 96.50 180 ASN A CA 1
ATOM 1383 C C . ASN A 1 180 ? -49.470 3.854 60.034 1.00 96.50 180 ASN A C 1
ATOM 1385 O O . ASN A 1 180 ? -50.236 4.498 60.747 1.00 96.50 180 ASN A O 1
ATOM 1389 N N . GLU A 1 181 ? -49.518 2.519 59.994 1.00 96.00 181 GLU A N 1
ATOM 1390 C CA . GLU A 1 181 ? -50.455 1.737 60.815 1.00 96.00 181 GLU A CA 1
ATOM 1391 C C . GLU A 1 181 ? -50.202 1.908 62.322 1.00 96.00 181 GLU A C 1
ATOM 1393 O O . GLU A 1 181 ? -51.142 2.011 63.114 1.00 96.00 181 GLU A O 1
ATOM 1398 N N . ARG A 1 182 ? -48.933 1.971 62.747 1.00 94.94 182 ARG A N 1
ATOM 1399 C CA . ARG A 1 182 ? -48.582 2.248 64.151 1.00 94.94 182 ARG A CA 1
ATOM 1400 C C . ARG A 1 182 ? -49.008 3.648 64.578 1.00 94.94 182 ARG A C 1
ATOM 1402 O O . ARG A 1 182 ? -49.562 3.785 65.666 1.00 94.94 182 ARG A O 1
ATOM 1409 N N . LEU A 1 183 ? -48.782 4.656 63.736 1.00 94.56 183 LEU A N 1
ATOM 1410 C CA . LEU A 1 183 ? -49.217 6.027 63.998 1.00 94.56 183 LEU A CA 1
ATOM 1411 C C . LEU A 1 183 ? -50.734 6.099 64.150 1.00 94.56 183 LEU A C 1
ATOM 1413 O O . LEU A 1 183 ? -51.209 6.582 65.169 1.00 94.56 183 LEU A O 1
ATOM 1417 N N . LYS A 1 184 ? -51.495 5.503 63.229 1.00 95.19 184 LYS A N 1
ATOM 1418 C CA . LYS A 1 184 ? -52.962 5.472 63.298 1.00 95.19 184 LYS A CA 1
ATOM 1419 C C . LYS A 1 184 ? -53.487 4.792 64.570 1.00 95.19 184 LYS A C 1
ATOM 1421 O O . LYS A 1 184 ? -54.460 5.249 65.168 1.00 95.19 184 LYS A O 1
ATOM 1426 N N . LYS A 1 185 ? -52.835 3.712 65.024 1.00 93.88 185 LYS A N 1
ATOM 1427 C CA . LYS A 1 185 ? -53.156 3.063 66.310 1.00 93.88 185 LYS A CA 1
ATOM 1428 C C . LYS A 1 185 ? -52.895 3.990 67.496 1.00 93.88 185 LYS A C 1
ATOM 1430 O O . LYS A 1 185 ? -53.753 4.090 68.372 1.00 93.88 185 LYS A O 1
ATOM 1435 N N . LEU A 1 186 ? -51.754 4.677 67.516 1.00 90.00 186 LEU A N 1
ATOM 1436 C CA . LEU A 1 186 ? -51.424 5.638 68.571 1.00 90.00 186 LEU A CA 1
ATOM 1437 C C . LEU A 1 186 ? -52.373 6.841 68.570 1.00 90.00 186 LEU A C 1
ATOM 1439 O O . LEU A 1 186 ? -52.844 7.226 69.634 1.00 90.00 186 LEU A O 1
ATOM 1443 N N . GLU A 1 187 ? -52.724 7.376 67.400 1.00 91.50 187 GLU A N 1
ATOM 1444 C CA . GLU A 1 187 ? -53.731 8.435 67.257 1.00 91.50 187 GLU A CA 1
ATOM 1445 C C . GLU A 1 187 ? -55.092 7.978 67.794 1.00 91.50 187 GLU A C 1
ATOM 1447 O O . GLU A 1 187 ? -55.736 8.700 68.550 1.00 91.50 187 GLU A O 1
ATOM 1452 N N . SER A 1 188 ? -55.520 6.749 67.489 1.00 88.56 188 SER A N 1
ATOM 1453 C CA . SER A 1 188 ? -56.775 6.216 68.033 1.00 88.56 188 SER A CA 1
ATOM 1454 C C . SER A 1 188 ? -56.744 6.043 69.560 1.00 88.56 188 SER A C 1
ATOM 1456 O O . SER A 1 188 ? -57.744 6.312 70.222 1.00 88.56 188 SER A O 1
ATOM 1458 N N . GLN A 1 189 ? -55.598 5.660 70.139 1.00 85.62 189 GLN A N 1
ATOM 1459 C CA . GLN A 1 189 ? -55.418 5.581 71.593 1.00 85.62 189 GLN A CA 1
ATOM 1460 C C . GLN A 1 189 ? -55.375 6.962 72.250 1.00 85.62 189 GLN A C 1
ATOM 1462 O O . GLN A 1 189 ? -55.957 7.134 73.320 1.00 85.62 189 GLN A O 1
ATOM 1467 N N . SER A 1 190 ? -54.732 7.951 71.621 1.00 79.44 190 SER A N 1
ATOM 1468 C CA . SER A 1 190 ? -54.707 9.316 72.148 1.00 79.44 190 SER A CA 1
ATOM 1469 C C . SER A 1 190 ? -56.085 9.973 72.062 1.00 79.44 190 SER A C 1
ATOM 1471 O O . SER A 1 190 ? -56.453 10.708 72.968 1.00 79.44 190 SER A O 1
ATOM 1473 N N . MET A 1 191 ? -56.875 9.673 71.025 1.00 65.94 191 MET A N 1
ATOM 1474 C CA . MET A 1 191 ? -58.261 10.141 70.892 1.00 65.94 191 MET A CA 1
ATOM 1475 C C . MET A 1 191 ? -59.226 9.461 71.879 1.00 65.94 191 MET A C 1
ATOM 1477 O O . MET A 1 191 ? -60.220 10.066 72.272 1.00 65.94 191 MET A O 1
ATOM 1481 N N . ALA A 1 192 ? -58.946 8.226 72.312 1.00 60.94 192 ALA A N 1
ATOM 1482 C CA . ALA A 1 192 ? -59.731 7.512 73.327 1.00 60.94 192 ALA A CA 1
ATOM 1483 C C . ALA A 1 192 ? -59.398 7.927 74.776 1.00 60.94 192 ALA A C 1
ATOM 1485 O O . ALA A 1 192 ? -60.081 7.519 75.715 1.00 60.94 192 ALA A O 1
ATOM 1486 N N . SER A 1 193 ? -58.363 8.747 74.962 1.00 45.81 193 SER A N 1
ATOM 1487 C CA . SER A 1 193 ? -57.965 9.330 76.239 1.00 45.81 193 SER A CA 1
ATOM 1488 C C . SER A 1 193 ? -58.355 10.816 76.252 1.00 45.81 193 SER A C 1
ATOM 1490 O O . SER A 1 193 ? -57.638 11.624 75.658 1.00 45.81 193 SER A O 1
ATOM 1492 N N . PRO A 1 194 ? -59.443 11.238 76.925 1.00 47.72 194 PRO A N 1
ATOM 1493 C CA . PRO A 1 194 ? -59.674 12.659 77.139 1.00 47.72 194 PRO A CA 1
ATOM 1494 C C . PRO A 1 194 ? -58.576 13.202 78.070 1.00 47.72 194 PRO A C 1
ATOM 1496 O O . PRO A 1 194 ? -58.295 12.635 79.124 1.00 47.72 194 PRO A O 1
ATOM 1499 N N . THR A 1 195 ? -57.936 14.284 77.626 1.00 49.50 195 THR A N 1
ATOM 1500 C CA . THR A 1 195 ? -56.845 15.035 78.277 1.00 49.50 195 THR A CA 1
ATOM 1501 C C . THR A 1 195 ? -56.943 15.138 79.802 1.00 49.50 195 THR A C 1
ATOM 1503 O O . THR A 1 195 ? -58.032 15.350 80.338 1.00 49.50 195 THR A O 1
ATOM 1506 N N . PRO A 1 196 ? -55.785 15.289 80.466 1.00 46.91 196 PRO A N 1
ATOM 1507 C CA . PRO A 1 196 ? -55.619 16.530 81.209 1.00 46.91 196 PRO A CA 1
ATOM 1508 C C . PRO A 1 196 ? -54.477 17.398 80.673 1.00 46.91 196 PRO A C 1
ATOM 1510 O O . PRO A 1 196 ? -53.487 16.955 80.100 1.00 46.91 196 PRO A O 1
ATOM 1513 N N . SER A 1 197 ? -54.715 18.685 80.861 1.00 43.81 197 SER A N 1
ATOM 1514 C CA . SER A 1 197 ? -53.966 19.877 80.499 1.00 43.81 197 SER A CA 1
ATOM 1515 C C . SER A 1 197 ? -52.517 19.967 81.002 1.00 43.81 197 SER A C 1
ATOM 1517 O O . SER A 1 197 ? -52.234 19.664 82.156 1.00 43.81 197 SER A O 1
ATOM 1519 N N . VAL A 1 198 ? -51.684 20.577 80.145 1.00 52.19 198 VAL A N 1
ATOM 1520 C CA . VAL A 1 198 ? -50.672 21.624 80.424 1.00 52.19 198 VAL A CA 1
ATOM 1521 C C . VAL A 1 198 ? -49.745 21.407 81.616 1.00 52.19 198 VAL A C 1
ATOM 1523 O O . VAL A 1 198 ? -50.102 21.797 82.723 1.00 52.19 198 VAL A O 1
ATOM 1526 N N . HIS A 1 199 ? -48.490 21.008 81.363 1.00 40.09 199 HIS A N 1
ATOM 1527 C CA . HIS A 1 199 ? -47.346 21.422 82.189 1.00 40.09 199 HIS A CA 1
ATOM 1528 C C . HIS A 1 199 ? -46.240 21.991 81.290 1.00 40.09 199 HIS A C 1
ATOM 1530 O O . HIS A 1 199 ? -45.537 21.277 80.578 1.00 40.09 199 HIS A O 1
ATOM 1536 N N . THR A 1 200 ? -46.127 23.314 81.333 1.00 50.28 200 THR A N 1
ATOM 1537 C CA . THR A 1 200 ? -44.955 24.111 80.975 1.00 50.28 200 THR A CA 1
ATOM 1538 C C . THR A 1 200 ? -43.688 23.533 81.611 1.00 50.28 200 THR A C 1
ATOM 1540 O O . THR A 1 200 ? -43.672 23.255 82.808 1.00 50.28 200 THR A O 1
ATOM 1543 N N . GLY A 1 201 ? -42.610 23.414 80.834 1.00 38.38 201 GLY A N 1
ATOM 1544 C CA . GLY A 1 201 ? -41.301 22.990 81.330 1.00 38.38 201 GLY A CA 1
ATOM 1545 C C . GLY A 1 201 ? -40.196 23.319 80.337 1.00 38.38 201 GLY A C 1
ATOM 1546 O O . GLY A 1 201 ? -39.801 22.484 79.533 1.00 38.38 201 GLY A O 1
ATOM 1547 N N . ALA A 1 202 ? -39.728 24.564 80.379 1.00 45.19 202 ALA A N 1
ATOM 1548 C CA . ALA A 1 202 ? -38.491 24.986 79.74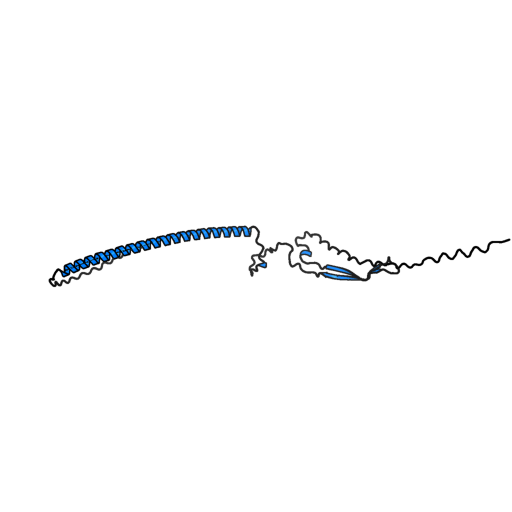4 1.00 45.19 202 ALA A CA 1
ATOM 1549 C C . ALA A 1 202 ? -37.293 24.217 80.328 1.00 45.19 202 ALA A C 1
ATOM 1551 O O . ALA A 1 202 ? -37.152 24.157 81.547 1.00 45.19 202 ALA A O 1
ATOM 1552 N N . ALA A 1 203 ? -36.402 23.707 79.474 1.00 39.62 203 ALA A N 1
ATOM 1553 C CA . ALA A 1 203 ? -35.001 23.472 79.821 1.00 39.62 203 ALA A CA 1
ATOM 1554 C C . ALA A 1 203 ? -34.150 23.354 78.548 1.00 39.62 203 ALA A C 1
ATOM 1556 O O . ALA A 1 203 ? -34.160 22.357 77.833 1.00 39.62 203 ALA A O 1
ATOM 1557 N N . THR A 1 204 ? -33.409 24.423 78.290 1.00 52.31 204 THR A N 1
ATOM 1558 C CA . THR A 1 204 ? -32.228 24.506 77.432 1.00 52.31 204 THR A CA 1
ATOM 1559 C C . THR A 1 204 ? -31.194 23.427 77.765 1.00 52.31 204 THR A C 1
ATOM 1561 O O . THR A 1 204 ? -30.794 23.321 78.926 1.00 52.31 204 THR A O 1
ATOM 1564 N N . ARG A 1 205 ? -30.638 22.748 76.755 1.00 39.84 205 ARG A N 1
ATOM 1565 C CA . ARG A 1 205 ? -29.200 22.442 76.738 1.00 39.84 205 ARG A CA 1
ATOM 1566 C C . ARG A 1 205 ? -28.702 22.174 75.320 1.00 39.84 205 ARG A C 1
ATOM 1568 O O . ARG A 1 205 ? -29.107 21.226 74.659 1.00 39.84 205 ARG A O 1
ATOM 1575 N N . SER A 1 206 ? -27.848 23.090 74.891 1.00 52.38 206 SER A N 1
ATOM 1576 C CA . SER A 1 206 ? -26.793 22.905 73.908 1.00 52.38 206 SER A CA 1
ATOM 1577 C C . SER A 1 206 ? -26.046 21.592 74.134 1.00 52.38 206 SER A C 1
ATOM 1579 O O . SER A 1 206 ? -25.651 21.328 75.265 1.00 52.38 206 SER A O 1
ATOM 1581 N N . ASP A 1 207 ? -25.795 20.842 73.067 1.00 41.94 207 ASP A N 1
ATOM 1582 C CA . ASP A 1 207 ? -24.432 20.399 72.782 1.00 41.94 207 ASP A CA 1
ATOM 1583 C C . ASP A 1 207 ? -24.297 20.076 71.295 1.00 41.94 207 ASP A C 1
ATOM 1585 O O . ASP A 1 207 ? -24.832 19.111 70.751 1.00 41.94 207 ASP A O 1
ATOM 1589 N N . THR A 1 208 ? -23.604 20.990 70.630 1.00 61.31 208 THR A N 1
ATOM 1590 C CA . THR A 1 208 ? -22.808 20.723 69.446 1.00 61.31 208 THR A CA 1
ATOM 1591 C C . THR A 1 208 ? -21.759 19.684 69.810 1.00 61.31 208 THR A C 1
ATOM 1593 O O . THR A 1 208 ? -20.947 19.961 70.688 1.00 61.31 208 THR A O 1
ATOM 1596 N N . ASP A 1 209 ? -21.704 18.561 69.100 1.00 44.00 209 ASP A N 1
ATOM 1597 C CA . ASP A 1 209 ? -20.437 17.850 68.984 1.00 44.00 209 ASP A CA 1
ATOM 1598 C C . ASP A 1 209 ? -20.156 17.484 67.530 1.00 44.00 209 ASP A C 1
ATOM 1600 O O . ASP A 1 209 ? -20.778 16.638 66.885 1.00 44.00 209 ASP A O 1
ATOM 1604 N N . VAL A 1 210 ? -19.213 18.264 67.023 1.00 55.00 210 VAL A N 1
ATOM 1605 C CA . VAL A 1 210 ? -18.367 18.022 65.875 1.00 55.00 210 VAL A CA 1
ATOM 1606 C C . VAL A 1 210 ? -17.547 16.774 66.181 1.00 55.00 210 VAL A C 1
ATOM 1608 O O . VAL A 1 210 ? -16.862 16.747 67.189 1.00 55.00 210 VAL A O 1
ATOM 1611 N N . LEU A 1 211 ? -17.502 15.796 65.278 1.00 51.81 211 LEU A N 1
ATOM 1612 C CA . LEU A 1 211 ? -16.204 15.270 64.858 1.00 51.81 211 LEU A CA 1
ATOM 1613 C C . LEU A 1 211 ? -16.315 14.575 63.502 1.00 51.81 211 LEU A C 1
ATOM 1615 O O . LEU A 1 211 ? -16.880 13.494 63.344 1.00 51.81 211 LEU A O 1
ATOM 1619 N N . ALA A 1 212 ? -15.716 15.244 62.523 1.00 53.66 212 ALA A N 1
ATOM 1620 C CA . ALA A 1 212 ? -15.258 14.659 61.284 1.00 53.66 212 ALA A CA 1
ATOM 1621 C C . ALA A 1 212 ? -14.393 13.423 61.570 1.00 53.66 212 ALA A C 1
ATOM 1623 O O . ALA A 1 212 ? -13.484 13.466 62.402 1.00 53.66 212 ALA A O 1
ATOM 1624 N N . ARG A 1 213 ? -14.627 12.339 60.829 1.00 45.72 213 ARG A N 1
ATOM 1625 C CA . ARG A 1 213 ? -13.684 11.226 60.736 1.00 45.72 213 ARG A CA 1
ATOM 1626 C C . ARG A 1 213 ? -13.385 10.951 59.269 1.00 45.72 213 ARG A C 1
ATOM 1628 O O . ARG A 1 213 ? -14.140 10.272 58.589 1.00 45.72 213 ARG A O 1
ATOM 1635 N N . SER A 1 214 ? -12.299 11.586 58.831 1.00 47.31 214 SER A N 1
ATOM 1636 C CA . SER A 1 214 ? -11.219 11.033 58.008 1.00 47.31 214 SER A CA 1
ATOM 1637 C C . SER A 1 214 ? -11.610 9.919 57.030 1.00 47.31 214 SER A C 1
ATOM 1639 O O . SER A 1 214 ? -11.781 8.771 57.436 1.00 47.31 214 SER A O 1
ATOM 1641 N N . GLY A 1 215 ? -11.655 10.261 55.744 1.00 51.34 215 GLY A N 1
ATOM 1642 C CA . GLY A 1 215 ? -11.526 9.324 54.634 1.00 51.34 215 GLY A CA 1
ATOM 1643 C C . GLY A 1 215 ? -10.458 9.866 53.694 1.00 51.34 215 GLY A C 1
ATOM 1644 O O . GLY A 1 215 ? -10.667 10.918 53.090 1.00 51.34 215 GLY A O 1
ATOM 1645 N N . GLU A 1 216 ? -9.308 9.194 53.696 1.00 45.81 216 GLU A N 1
ATOM 1646 C CA . GLU A 1 216 ? -8.306 9.230 52.625 1.00 45.81 216 GLU A CA 1
ATOM 1647 C C . GLU A 1 216 ? -8.902 8.760 51.291 1.00 45.81 216 GLU A C 1
ATOM 1649 O O . GLU A 1 216 ? -9.853 7.939 51.324 1.00 45.81 216 GLU A O 1
#

Mean predicted aligned error: 22.01 Å

Foldseek 3Di:
DDPDDPDPPPPPPPPPDDPPPDPPPPPPPPPDPDDPPPPPPPPAPPDPDGDPCQFKPDWDKDWDFPDFDQDPVHNVDTDGDDIDIDTPGDMDTDPDGPPPCLPPVPDPPPDDDDVVSDPDDDPVVVVVVVVVVVVVVVVVVVVVVVVVVVVVVVVVVVVVVVVVVVVVVVVVVVVVVVVVVVVVVVVVVVVVDDDDDDDDDDDDDDDDDDDDDDDD

Solvent-accessible surface area (backbone atoms only — not comparable to full-atom values): 14431 Å² total; per-residue (Å²): 142,83,90,86,89,84,84,88,76,88,81,80,80,81,83,82,76,78,85,76,79,70,80,78,78,75,74,71,75,75,80,69,74,74,75,75,80,71,78,68,76,69,78,85,56,90,48,98,62,70,49,70,69,65,54,31,42,71,59,41,72,44,79,44,77,44,66,77,42,63,39,90,92,40,83,87,44,71,46,76,74,43,78,44,80,41,78,79,37,79,61,43,73,50,88,66,74,85,59,89,67,78,70,70,82,66,65,88,77,89,64,88,88,51,79,89,73,56,74,80,76,52,86,64,54,57,56,50,53,52,53,50,53,50,49,54,52,53,52,53,51,51,53,54,48,55,51,48,55,50,49,50,52,49,51,51,50,52,51,54,49,51,53,52,51,52,53,50,51,51,53,52,53,50,49,51,52,53,49,51,53,51,48,54,52,51,52,52,53,54,69,72,46,81,80,83,84,88,81,88,78,90,79,90,76,88,77,90,78,88,76,90,78,87,79,133